Protein AF-A0AAV5YQ24-F1 (afdb_monomer)

Mean predicted aligned error: 7.09 Å

Sequence (188 aa):
ALNALATSATNDWYIRWRPRRSERHYVRAARWFTVLFAALMVAIAGGFAYAKVTSPDLRIIPVVLGIAGFILGPMLGVFLIGMLTRGRGSDRGNMLAISAGLLATVVVGKLHITILNGIAPWLGLEPSFHQPAWIPEVSFTWWAMIGAVVVIAIGVLFRTPDAVRGAIARHAREAPLAEAVPVDLRGR

Foldseek 3Di:
DLLVQLVCCLVVPVCVVPPDDDPVVSVVSSVVSSVVVVVVVVVVVVVVVVCCVVPVPDDPVQVVLLVCLLQLQLVLLQVCCVVVDDWFADPVQSVVQLVQLSVQLCLLQCVVLVVCLVCQVVVVHHSPDDRPPPRDRDRSVCSSVSSNVSSNVRRRVGTYDVVVVVVVVVCVVCVVVVVPDDPVRPDD

pLDDT: mean 89.92, std 8.79, range [43.16, 98.31]

Solvent-accessible surface area (backbone atoms only — not comparable to full-atom values): 10123 Å² total; per-residue (Å²): 110,57,67,62,53,13,50,47,49,34,62,71,45,46,39,74,76,53,66,95,66,56,69,72,54,51,56,51,49,27,53,51,41,35,51,52,52,50,53,50,50,52,52,53,51,51,50,52,52,51,47,35,72,80,36,75,84,62,58,67,65,64,52,55,51,36,59,47,14,49,54,52,7,17,53,48,12,54,52,46,35,64,71,76,38,96,54,34,33,31,75,71,32,41,53,54,12,35,54,50,5,34,48,51,21,35,60,48,59,41,46,59,46,52,51,50,38,68,46,20,60,83,73,77,39,78,70,72,70,70,80,61,88,8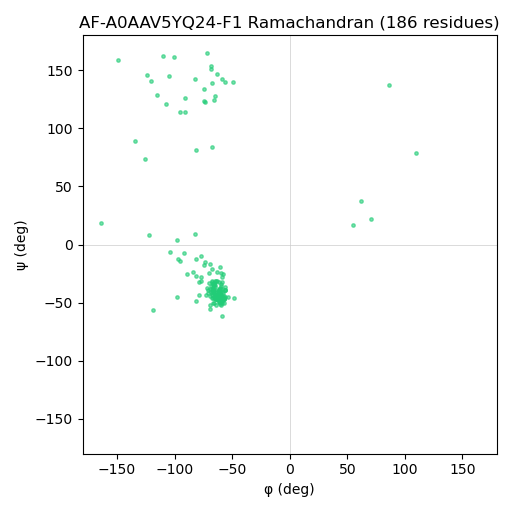7,61,68,90,54,64,53,88,48,28,21,55,53,6,15,50,44,9,36,67,47,13,58,74,24,59,40,53,67,70,57,55,53,49,53,55,49,50,64,66,43,47,65,60,52,72,73,47,57,79,91,68,73,80,126

Radius of gyration: 22.23 Å; Cα contacts (8 Å, |Δi|>4): 180; chains: 1; bounding box: 55×42×57 Å

Structure (mmCIF, N/CA/C/O backbone):
data_AF-A0AAV5YQ24-F1
#
_entry.id   AF-A0AAV5YQ24-F1
#
loop_
_atom_site.group_PDB
_atom_site.id
_atom_site.type_symbol
_atom_site.label_atom_id
_atom_site.label_alt_id
_atom_site.label_comp_id
_atom_site.label_asym_id
_atom_site.label_entity_id
_atom_site.label_seq_id
_atom_site.pdbx_PDB_ins_code
_atom_site.Cartn_x
_atom_site.Cartn_y
_atom_site.Cartn_z
_atom_site.occupancy
_atom_site.B_iso_or_equiv
_atom_site.auth_seq_id
_atom_site.auth_comp_id
_atom_site.auth_asym_id
_atom_site.auth_atom_id
_atom_site.pdbx_PDB_model_num
ATOM 1 N N . ALA A 1 1 ? -2.936 16.969 -1.338 1.00 71.56 1 ALA A N 1
ATOM 2 C CA . ALA A 1 1 ? -2.415 15.690 -0.800 1.00 71.56 1 ALA A CA 1
ATOM 3 C C . ALA A 1 1 ? -1.603 15.863 0.488 1.00 71.56 1 ALA A C 1
ATOM 5 O O . ALA A 1 1 ? -1.835 15.122 1.432 1.00 71.56 1 ALA A O 1
ATOM 6 N N . LEU A 1 2 ? -0.686 16.837 0.558 1.00 87.06 2 LEU A N 1
ATOM 7 C CA . LEU A 1 2 ? 0.269 16.971 1.666 1.00 87.06 2 LEU A CA 1
ATOM 8 C C . LEU A 1 2 ? -0.365 17.070 3.066 1.00 87.06 2 LEU A C 1
ATOM 10 O O . LEU A 1 2 ? 0.052 16.360 3.974 1.00 87.06 2 LEU A O 1
ATOM 14 N N . ASN A 1 3 ? -1.415 17.886 3.215 1.00 89.75 3 ASN A N 1
ATOM 15 C CA . ASN A 1 3 ? -2.142 18.018 4.482 1.00 89.75 3 ASN A CA 1
ATOM 16 C C . ASN A 1 3 ? -2.786 16.687 4.910 1.00 89.75 3 ASN A C 1
ATOM 18 O O . ASN A 1 3 ? -2.605 16.244 6.034 1.00 89.75 3 ASN A O 1
ATOM 22 N N . ALA A 1 4 ? -3.452 15.990 3.982 1.00 90.25 4 ALA A N 1
ATOM 23 C CA . ALA A 1 4 ? -4.082 14.701 4.266 1.00 90.25 4 ALA A CA 1
ATOM 24 C C . ALA A 1 4 ? -3.064 13.631 4.704 1.00 90.25 4 ALA A C 1
ATOM 26 O O . ALA A 1 4 ? -3.323 12.900 5.658 1.00 90.25 4 ALA A O 1
ATOM 27 N N . LEU A 1 5 ? -1.889 13.572 4.063 1.00 91.56 5 LEU A N 1
ATOM 28 C CA . LEU A 1 5 ? -0.801 12.668 4.461 1.00 91.56 5 LEU A CA 1
ATOM 29 C C . LEU A 1 5 ? -0.262 13.010 5.854 1.00 91.56 5 LEU A C 1
ATOM 31 O O . LEU A 1 5 ? -0.092 12.117 6.680 1.00 91.56 5 LEU A O 1
ATOM 35 N N . ALA A 1 6 ? -0.037 14.295 6.138 1.00 91.25 6 ALA A N 1
ATOM 36 C CA . ALA A 1 6 ? 0.456 14.751 7.433 1.00 91.25 6 ALA A CA 1
ATOM 37 C C . ALA A 1 6 ? -0.540 14.471 8.567 1.00 91.25 6 ALA A C 1
ATOM 39 O O . ALA A 1 6 ? -0.145 13.977 9.626 1.00 91.25 6 ALA A O 1
ATOM 40 N N . THR A 1 7 ? -1.831 14.727 8.342 1.00 92.06 7 THR A N 1
ATOM 41 C CA . THR A 1 7 ? -2.901 14.412 9.294 1.00 92.06 7 THR A CA 1
ATOM 42 C C . THR A 1 7 ? -3.007 12.909 9.527 1.00 92.06 7 THR A C 1
ATOM 44 O O . THR A 1 7 ? -3.025 12.491 10.682 1.00 92.06 7 THR A O 1
ATOM 47 N N . SER A 1 8 ? -3.000 12.097 8.465 1.00 92.69 8 SER A N 1
ATOM 48 C CA . SER A 1 8 ? -3.077 10.633 8.589 1.00 92.69 8 SER A CA 1
ATOM 49 C C . SER A 1 8 ? -1.857 10.081 9.333 1.00 92.69 8 SER A C 1
ATOM 51 O O . SER A 1 8 ? -2.008 9.359 10.309 1.00 92.69 8 SER A O 1
ATOM 53 N N . ALA A 1 9 ? -0.637 10.501 8.981 1.00 92.75 9 ALA A N 1
ATOM 54 C CA . ALA A 1 9 ? 0.580 10.080 9.684 1.00 92.75 9 ALA A CA 1
ATOM 55 C C . ALA A 1 9 ? 0.575 10.488 11.168 1.00 92.75 9 ALA A C 1
ATOM 57 O O . ALA A 1 9 ? 0.980 9.717 12.043 1.00 92.75 9 ALA A O 1
ATOM 58 N N . THR A 1 10 ? 0.079 11.690 11.471 1.00 93.06 10 THR A N 1
ATOM 59 C CA . THR A 1 10 ? 0.012 12.175 12.852 1.00 93.06 10 THR A CA 1
ATOM 60 C C . THR A 1 10 ? -1.025 11.394 13.658 1.00 93.06 10 THR A C 1
ATOM 62 O O . THR A 1 10 ? -0.702 10.862 14.719 1.00 93.06 10 THR A O 1
ATOM 65 N N . ASN A 1 11 ? -2.254 11.287 13.155 1.00 91.75 11 ASN A N 1
ATOM 66 C CA . ASN A 1 11 ? -3.359 10.664 13.882 1.00 91.75 11 ASN A CA 1
ATOM 67 C C . ASN A 1 11 ? -3.218 9.142 13.958 1.00 91.75 11 ASN A C 1
ATOM 69 O O . ASN A 1 11 ? -3.394 8.564 15.032 1.00 91.75 11 ASN A O 1
ATOM 73 N N . ASP A 1 12 ? -2.844 8.497 12.853 1.00 92.25 1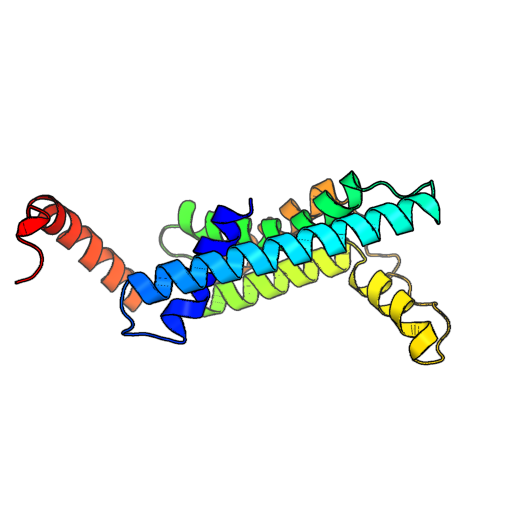2 ASP A N 1
ATOM 74 C CA . ASP A 1 12 ? -2.828 7.039 12.784 1.00 92.25 12 ASP A CA 1
ATOM 75 C C . ASP A 1 12 ? -1.575 6.419 13.390 1.00 92.25 12 ASP A C 1
ATOM 77 O O . ASP A 1 12 ? -1.639 5.286 13.861 1.00 92.25 12 ASP A O 1
ATOM 81 N N . TRP A 1 13 ? -0.446 7.121 13.401 1.00 91.81 13 TRP A N 1
ATOM 82 C CA . TRP A 1 13 ? 0.817 6.553 13.876 1.00 91.81 13 TRP A CA 1
ATOM 83 C C . TRP A 1 13 ? 1.347 7.325 15.075 1.00 91.81 13 TRP A C 1
ATOM 85 O O . TRP A 1 13 ? 1.558 6.754 16.147 1.00 91.81 13 TRP A O 1
ATOM 95 N N . TYR A 1 14 ? 1.533 8.636 14.921 1.00 92.56 14 TYR A N 1
ATOM 96 C CA . TYR A 1 14 ? 2.263 9.430 15.905 1.00 92.56 14 TYR A CA 1
ATOM 97 C C . TYR A 1 14 ? 1.546 9.548 17.252 1.00 92.56 14 TYR A C 1
ATOM 99 O O . TYR A 1 14 ? 2.176 9.348 18.291 1.00 92.56 14 TYR A O 1
ATOM 107 N N . ILE A 1 15 ? 0.240 9.832 17.258 1.00 93.50 15 ILE A N 1
ATOM 108 C CA . ILE A 1 15 ? -0.544 9.932 18.499 1.00 93.50 15 ILE A CA 1
ATOM 109 C C . ILE A 1 15 ? -0.589 8.579 19.216 1.00 93.50 15 ILE A C 1
ATOM 111 O O . ILE A 1 15 ? -0.372 8.529 20.428 1.00 93.50 15 ILE A O 1
ATOM 115 N N . ARG A 1 16 ? -0.805 7.482 18.473 1.00 90.62 16 ARG A N 1
ATOM 116 C CA . ARG A 1 16 ? -0.812 6.120 19.033 1.00 90.62 16 ARG A CA 1
ATOM 117 C C . ARG A 1 16 ? 0.534 5.748 19.660 1.00 90.62 16 ARG A C 1
ATOM 119 O O . ARG A 1 16 ? 0.554 5.152 20.733 1.00 90.62 16 ARG A O 1
ATOM 126 N N . TRP A 1 17 ? 1.651 6.141 19.046 1.00 91.56 17 TRP A N 1
ATOM 127 C CA . TRP A 1 17 ? 2.990 5.865 19.580 1.00 91.56 17 TRP A CA 1
ATOM 128 C C . TRP A 1 17 ? 3.406 6.813 20.718 1.00 91.56 17 TRP A C 1
ATOM 130 O O . TRP A 1 17 ? 4.140 6.424 21.628 1.00 91.56 17 TRP A O 1
ATOM 140 N N . ARG A 1 18 ? 2.950 8.071 20.701 1.00 91.06 18 ARG A N 1
ATOM 141 C CA . ARG A 1 18 ? 3.266 9.082 21.725 1.00 91.06 18 ARG A CA 1
ATOM 142 C C . ARG A 1 18 ? 1.987 9.694 22.302 1.00 91.06 18 ARG A C 1
ATOM 144 O O . ARG A 1 18 ? 1.679 10.860 22.019 1.00 91.06 18 ARG A O 1
ATOM 151 N N . PRO A 1 19 ? 1.263 8.939 23.149 1.00 87.88 19 PRO A N 1
ATOM 152 C CA . PRO A 1 19 ? 0.036 9.423 23.762 1.00 87.88 19 PRO A CA 1
ATOM 153 C C . PRO A 1 19 ? 0.322 10.482 24.839 1.00 87.88 19 PRO A C 1
ATOM 155 O O . PRO A 1 19 ? 1.448 10.611 25.330 1.00 87.88 19 PRO A O 1
ATOM 158 N N . ARG A 1 20 ? -0.729 11.210 25.239 1.00 87.38 20 ARG A N 1
ATOM 159 C CA . ARG A 1 20 ? -0.728 12.179 26.356 1.00 87.38 20 ARG A CA 1
ATOM 160 C C . ARG A 1 20 ? 0.226 13.368 26.169 1.00 87.38 20 ARG A C 1
ATOM 162 O O . ARG A 1 20 ? 0.863 13.819 27.119 1.00 87.38 20 ARG A O 1
ATOM 169 N N . ARG A 1 21 ? 0.350 13.882 24.943 1.00 91.50 21 ARG A N 1
ATOM 170 C CA . ARG A 1 21 ? 1.039 15.157 24.670 1.00 91.50 21 ARG A CA 1
ATOM 171 C C . ARG A 1 21 ? 0.028 16.285 24.483 1.00 91.50 21 ARG A C 1
ATOM 173 O O . ARG A 1 21 ? -1.146 16.038 24.237 1.00 91.50 21 ARG A O 1
ATOM 180 N N . SER A 1 22 ? 0.493 17.525 24.620 1.00 91.81 22 SER A N 1
ATOM 181 C CA . SER A 1 22 ? -0.346 18.704 24.402 1.00 91.81 22 SER A CA 1
ATOM 182 C C . SER A 1 22 ? -0.729 18.854 22.928 1.00 91.81 22 SER A C 1
ATOM 184 O O . SER A 1 22 ? 0.021 18.459 22.034 1.00 91.81 22 SER A O 1
ATOM 186 N N . GLU A 1 23 ? -1.858 19.500 22.651 1.00 88.38 23 GLU A N 1
ATOM 187 C CA . GLU A 1 23 ? -2.308 19.760 21.275 1.00 88.38 23 GLU A CA 1
ATOM 188 C C . GLU A 1 23 ? -1.265 20.526 20.452 1.00 88.38 23 GLU A C 1
ATOM 190 O O . GLU A 1 23 ? -0.994 20.188 19.300 1.00 88.38 23 GLU A O 1
ATOM 195 N N . ARG A 1 24 ? -0.586 21.503 21.072 1.00 91.19 24 ARG A N 1
ATOM 196 C CA . ARG A 1 24 ? 0.513 22.257 20.441 1.00 91.19 24 ARG A CA 1
ATOM 197 C C . ARG A 1 24 ? 1.630 21.337 19.938 1.00 91.19 24 ARG A C 1
ATOM 199 O O . ARG A 1 24 ? 2.214 21.597 18.886 1.00 91.19 24 ARG A O 1
ATOM 206 N N . HIS A 1 25 ? 1.923 20.261 20.671 1.00 91.56 25 HIS A N 1
ATOM 207 C CA . HIS A 1 25 ? 2.913 19.262 20.271 1.00 91.56 25 HIS A CA 1
ATOM 208 C C . HIS A 1 25 ? 2.451 18.478 19.038 1.00 91.56 25 HIS A C 1
ATOM 210 O O . HIS A 1 25 ? 3.233 18.307 18.104 1.00 91.56 25 HIS A O 1
ATOM 216 N N . TYR A 1 26 ? 1.184 18.061 18.987 1.00 91.00 26 TYR A N 1
ATOM 217 C CA . TYR A 1 26 ? 0.634 17.341 17.833 1.00 91.00 26 TYR A CA 1
ATOM 218 C C . TYR A 1 26 ? 0.540 18.215 16.578 1.00 91.00 26 TYR A C 1
ATOM 220 O O . TYR A 1 26 ? 0.912 17.761 15.497 1.00 91.00 26 TYR A O 1
ATOM 228 N N . VAL A 1 27 ? 0.178 19.494 16.710 1.00 91.12 27 VAL A N 1
ATOM 229 C CA . VAL A 1 27 ? 0.220 20.451 15.589 1.00 91.12 27 VAL A CA 1
ATOM 230 C C . VAL A 1 27 ? 1.649 20.626 15.068 1.00 91.12 27 VAL A C 1
ATOM 232 O O . VAL A 1 27 ? 1.877 20.660 13.856 1.00 91.12 27 VAL A O 1
ATOM 235 N N . ARG A 1 28 ? 2.642 20.701 15.964 1.00 93.31 28 ARG A N 1
ATOM 236 C CA . ARG A 1 28 ? 4.054 20.786 15.565 1.00 93.31 28 ARG A CA 1
ATOM 237 C C . ARG A 1 28 ? 4.526 19.514 14.859 1.00 93.31 28 ARG A C 1
ATOM 239 O O . ARG A 1 28 ? 5.249 19.619 13.872 1.00 93.31 28 ARG A O 1
ATOM 246 N N . ALA A 1 29 ? 4.107 18.342 15.330 1.00 92.25 29 ALA A N 1
ATOM 247 C CA . ALA A 1 29 ? 4.398 17.069 14.675 1.00 92.25 29 ALA A CA 1
ATOM 248 C C . ALA A 1 29 ? 3.790 17.014 13.265 1.00 92.25 29 ALA A C 1
ATOM 250 O O . ALA A 1 29 ? 4.503 16.705 12.313 1.00 92.25 29 ALA A O 1
ATOM 251 N N . ALA A 1 30 ? 2.527 17.421 13.106 1.00 92.56 30 ALA A N 1
ATOM 252 C CA . ALA A 1 30 ? 1.874 17.496 11.801 1.00 92.56 30 ALA A CA 1
ATOM 253 C C . ALA A 1 30 ? 2.631 18.413 10.826 1.00 92.56 30 ALA A C 1
ATOM 255 O O . ALA A 1 30 ? 2.844 18.041 9.676 1.00 92.56 30 ALA A O 1
ATOM 256 N N . ARG A 1 31 ? 3.127 19.574 11.283 1.00 94.06 31 ARG A N 1
ATOM 257 C CA . ARG A 1 31 ? 3.970 20.461 10.456 1.00 94.06 31 ARG A CA 1
ATOM 258 C C . ARG A 1 31 ? 5.270 19.789 10.007 1.00 94.06 31 ARG A C 1
ATOM 260 O O . ARG A 1 31 ? 5.659 19.949 8.855 1.00 94.06 31 ARG A O 1
ATOM 267 N N . TRP A 1 32 ? 5.923 19.022 10.878 1.00 95.88 32 TRP A N 1
ATOM 268 C CA . TRP A 1 32 ? 7.120 18.264 10.503 1.00 95.88 32 TRP A CA 1
ATOM 269 C C . TRP A 1 32 ? 6.819 17.157 9.494 1.00 95.88 32 TRP A C 1
ATOM 271 O O . TRP A 1 32 ? 7.570 17.006 8.533 1.00 95.88 32 TRP A O 1
ATOM 281 N N . PHE A 1 33 ? 5.704 16.440 9.646 1.00 95.06 33 PHE A N 1
ATOM 282 C CA . PHE A 1 33 ? 5.266 15.472 8.639 1.00 95.06 33 PHE A CA 1
ATOM 283 C C . PHE A 1 33 ? 4.974 16.139 7.292 1.00 95.06 33 PHE A C 1
ATOM 285 O O . PHE A 1 33 ? 5.372 15.610 6.258 1.00 95.06 33 PHE A O 1
ATOM 292 N N . THR A 1 34 ? 4.361 1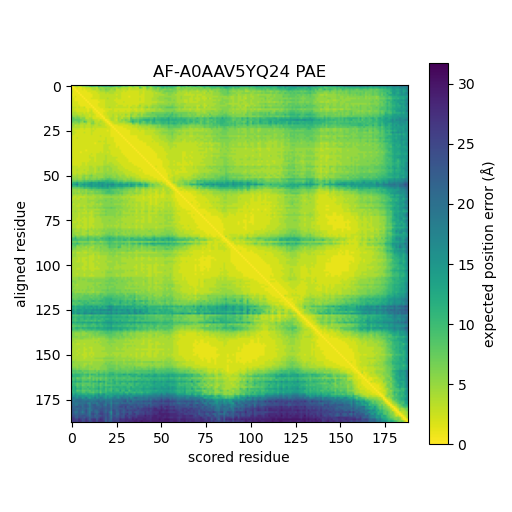7.324 7.285 1.00 95.38 34 THR A N 1
ATOM 293 C CA . THR A 1 34 ? 4.169 18.124 6.065 1.00 95.38 34 THR A CA 1
ATOM 294 C C . THR A 1 34 ? 5.503 18.419 5.374 1.00 95.38 34 THR A C 1
ATOM 296 O O . THR A 1 34 ? 5.620 18.206 4.171 1.00 95.38 34 THR A O 1
ATOM 299 N N . VAL A 1 35 ? 6.527 18.856 6.113 1.00 96.31 35 VAL A N 1
ATOM 300 C CA . VAL A 1 35 ? 7.862 19.116 5.539 1.00 96.31 35 VAL A CA 1
ATOM 301 C C . VAL A 1 35 ? 8.501 17.829 5.008 1.00 96.31 35 VAL A C 1
ATOM 303 O O . VAL A 1 35 ? 9.003 17.817 3.886 1.00 96.31 35 VAL A O 1
ATOM 306 N N . LEU A 1 36 ? 8.432 16.734 5.770 1.00 95.50 36 LEU A N 1
ATOM 307 C CA . LEU A 1 36 ? 8.955 15.428 5.364 1.00 95.50 36 LEU A CA 1
ATOM 308 C C . LEU A 1 36 ? 8.327 14.950 4.049 1.00 95.50 36 LEU A C 1
ATOM 310 O O . LEU A 1 36 ? 9.036 14.579 3.116 1.00 95.50 36 LEU A O 1
ATOM 314 N N . PHE A 1 37 ? 6.998 14.980 3.955 1.00 96.12 37 PHE A N 1
ATOM 315 C CA . PHE A 1 37 ? 6.300 14.551 2.748 1.00 96.12 37 PHE A CA 1
ATOM 316 C C . PHE A 1 37 ? 6.552 15.492 1.565 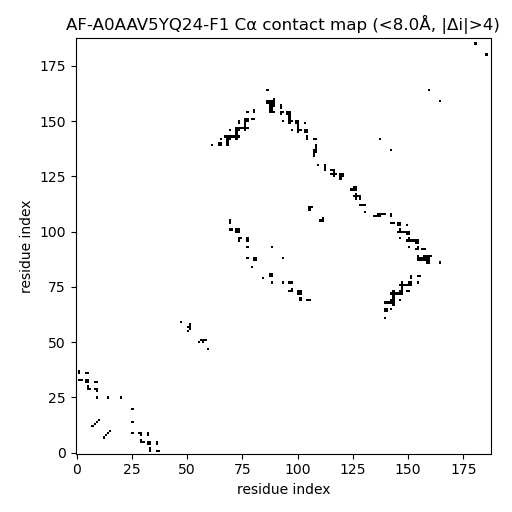1.00 96.12 37 PHE A C 1
ATOM 318 O O . PHE A 1 37 ? 6.609 15.016 0.435 1.00 96.12 37 PHE A O 1
ATOM 325 N N . ALA A 1 38 ? 6.750 16.794 1.796 1.00 96.19 38 ALA A N 1
ATOM 326 C CA . ALA A 1 38 ? 7.119 17.728 0.734 1.00 96.19 38 ALA A CA 1
ATOM 327 C C . ALA A 1 38 ? 8.501 17.384 0.164 1.00 96.19 38 ALA A C 1
ATOM 329 O O . ALA A 1 38 ? 8.650 17.276 -1.052 1.00 96.19 38 ALA A O 1
ATOM 330 N N . ALA A 1 39 ? 9.484 17.129 1.034 1.00 97.06 39 ALA A N 1
ATOM 331 C CA . ALA A 1 39 ? 10.814 16.691 0.617 1.00 97.06 39 ALA A CA 1
ATOM 332 C C . ALA A 1 39 ? 10.759 15.359 -0.151 1.00 97.06 39 ALA A C 1
ATOM 334 O O . ALA A 1 39 ? 11.379 15.227 -1.206 1.00 97.06 39 ALA A O 1
ATOM 335 N N . LEU A 1 40 ? 9.959 14.397 0.324 1.00 95.69 40 LEU A N 1
ATOM 336 C CA . LEU A 1 40 ? 9.771 13.113 -0.354 1.00 95.69 40 LEU A CA 1
ATOM 337 C C . LEU A 1 40 ? 9.128 13.279 -1.741 1.00 95.69 40 LEU A C 1
ATOM 339 O O . LEU A 1 40 ? 9.572 12.648 -2.698 1.00 95.69 40 LEU A O 1
ATOM 343 N N . MET A 1 41 ? 8.117 14.145 -1.877 1.00 94.56 41 MET A N 1
ATOM 344 C CA . MET A 1 41 ? 7.499 14.446 -3.175 1.00 94.56 41 MET A CA 1
ATOM 345 C C . MET A 1 41 ? 8.505 15.058 -4.151 1.00 94.56 41 MET A C 1
ATOM 347 O O . MET A 1 41 ? 8.533 14.647 -5.309 1.00 94.56 41 MET A O 1
ATOM 351 N N . VAL A 1 42 ? 9.347 15.993 -3.695 1.00 96.44 42 VAL A N 1
ATOM 352 C CA . VAL A 1 42 ? 10.412 16.585 -4.523 1.00 96.44 42 VAL A CA 1
ATOM 353 C C . VAL A 1 42 ? 11.407 15.517 -4.975 1.00 96.44 42 VAL A C 1
ATOM 355 O O . VAL A 1 42 ? 11.745 15.470 -6.155 1.00 96.44 42 VAL A O 1
ATOM 358 N N . ALA A 1 43 ? 11.828 14.622 -4.078 1.00 97.12 43 ALA A N 1
ATOM 359 C CA . ALA A 1 43 ? 12.747 13.536 -4.413 1.00 97.12 43 ALA A CA 1
ATOM 360 C C . ALA A 1 43 ? 12.152 12.572 -5.455 1.00 97.12 43 ALA A C 1
ATOM 362 O O . ALA A 1 43 ? 12.801 12.263 -6.454 1.00 97.12 43 ALA A O 1
ATOM 363 N N . ILE A 1 44 ? 10.899 12.143 -5.267 1.00 94.50 44 ILE A N 1
ATOM 364 C CA . ILE A 1 44 ? 10.199 11.263 -6.215 1.00 94.50 44 ILE A CA 1
ATOM 365 C C . ILE A 1 44 ? 10.015 11.961 -7.569 1.00 94.50 44 ILE A C 1
ATOM 367 O O . ILE A 1 44 ? 10.274 11.356 -8.608 1.00 94.50 44 ILE A O 1
ATOM 371 N N . ALA A 1 45 ? 9.614 13.236 -7.575 1.00 93.75 45 ALA A N 1
ATOM 372 C CA . ALA A 1 45 ? 9.462 14.017 -8.800 1.00 93.75 45 ALA A CA 1
ATOM 373 C C . ALA A 1 45 ? 10.794 14.168 -9.548 1.00 93.75 45 ALA A C 1
ATOM 375 O O . ALA A 1 45 ? 10.835 13.964 -10.760 1.00 93.75 45 ALA A O 1
ATOM 376 N N . GLY A 1 46 ? 11.885 14.451 -8.829 1.00 96.00 46 GLY A N 1
ATOM 377 C CA . GLY A 1 46 ? 13.236 14.486 -9.387 1.00 96.00 46 GLY A CA 1
ATOM 378 C C . GLY A 1 46 ? 13.655 13.140 -9.982 1.00 96.00 46 GLY A C 1
ATOM 379 O O . GLY A 1 46 ? 14.165 13.101 -11.100 1.00 96.00 46 GLY A O 1
ATOM 380 N N . GLY A 1 47 ? 13.360 12.032 -9.295 1.00 93.69 47 GLY A N 1
ATOM 381 C CA . GLY A 1 47 ? 13.608 10.679 -9.797 1.00 93.69 47 GLY A CA 1
ATOM 382 C C . GLY A 1 47 ? 12.851 10.373 -11.093 1.00 93.69 47 GLY A C 1
ATOM 383 O O . GLY A 1 47 ? 13.448 9.887 -12.052 1.00 93.69 47 GLY A O 1
ATOM 384 N N . PHE A 1 48 ? 11.561 10.715 -11.169 1.00 92.56 48 PHE A N 1
ATOM 385 C CA . PHE A 1 48 ? 10.779 10.558 -12.402 1.00 92.56 48 PHE A CA 1
ATOM 386 C C . PHE A 1 48 ? 11.255 11.477 -13.528 1.00 92.56 48 PHE A C 1
ATOM 388 O O . PHE A 1 48 ? 11.273 11.051 -14.683 1.00 92.56 48 PHE A O 1
ATOM 395 N N . ALA A 1 49 ? 11.654 12.712 -13.214 1.00 93.19 49 ALA A N 1
ATOM 396 C CA . ALA A 1 49 ? 12.213 13.636 -14.196 1.00 93.19 49 ALA A CA 1
ATOM 397 C C . ALA A 1 49 ? 13.513 13.081 -14.793 1.00 93.19 49 ALA A C 1
ATOM 399 O O . ALA A 1 49 ? 13.654 13.033 -16.013 1.00 93.19 49 ALA A O 1
ATOM 400 N N . TYR A 1 50 ? 14.415 12.579 -13.947 1.00 93.88 50 TYR A N 1
ATOM 401 C CA . TYR A 1 50 ? 15.645 11.922 -14.385 1.00 93.88 50 TYR A CA 1
ATOM 402 C C . TYR A 1 50 ? 15.355 10.680 -15.239 1.00 93.88 50 TYR A C 1
ATOM 404 O O . TYR A 1 50 ? 15.867 10.557 -16.350 1.00 93.88 50 TYR A O 1
ATOM 412 N N . ALA A 1 51 ? 14.469 9.794 -14.773 1.00 89.69 51 ALA A N 1
ATOM 413 C CA . ALA A 1 51 ? 14.095 8.588 -15.508 1.00 89.69 51 ALA A CA 1
ATOM 414 C C . ALA A 1 51 ? 13.478 8.906 -16.879 1.00 89.69 51 ALA A C 1
ATOM 416 O O . ALA A 1 51 ? 13.732 8.194 -17.845 1.00 89.69 51 ALA A O 1
ATOM 417 N N . LYS A 1 52 ? 12.703 9.991 -16.992 1.00 90.12 52 LYS A N 1
ATOM 418 C CA . LYS A 1 52 ? 12.121 10.432 -18.264 1.00 90.12 52 LYS A CA 1
ATOM 419 C C . LYS A 1 52 ? 13.172 10.945 -19.251 1.00 90.12 52 LYS A C 1
ATOM 421 O O . LYS A 1 52 ? 13.018 10.725 -20.449 1.00 90.12 52 LYS A O 1
ATOM 426 N N . VAL A 1 53 ? 14.212 11.619 -18.760 1.00 92.00 53 VAL A N 1
ATOM 427 C CA . VAL A 1 53 ? 15.332 12.093 -19.589 1.00 92.00 53 VAL A CA 1
ATOM 428 C C . VAL A 1 53 ? 16.165 10.915 -20.097 1.00 92.00 53 VAL A C 1
ATOM 430 O O . VAL A 1 53 ? 16.485 10.863 -21.280 1.00 92.00 53 VAL A O 1
ATOM 433 N N . THR A 1 54 ? 16.472 9.948 -19.230 1.00 90.44 54 THR A N 1
ATOM 434 C CA . THR A 1 54 ? 17.286 8.773 -19.586 1.00 90.44 54 THR A CA 1
ATOM 435 C C . THR A 1 54 ? 16.500 7.727 -20.386 1.00 90.44 54 THR A C 1
ATOM 437 O O . THR A 1 54 ? 17.074 6.980 -21.175 1.00 90.44 54 THR A O 1
ATOM 440 N N . SER A 1 55 ? 15.180 7.654 -20.206 1.00 86.62 55 SER A N 1
ATOM 441 C CA . SER A 1 55 ? 14.295 6.701 -20.883 1.00 86.62 55 SER A CA 1
ATOM 442 C C . SER A 1 55 ? 13.036 7.416 -21.398 1.00 86.62 55 SER A C 1
ATOM 444 O O . SER A 1 55 ? 12.015 7.470 -20.701 1.00 86.62 55 SER A O 1
ATOM 446 N N . PRO A 1 56 ? 13.075 7.956 -22.632 1.00 82.50 56 PRO A N 1
ATOM 447 C CA . PRO A 1 56 ? 11.993 8.768 -23.194 1.00 82.50 56 PRO A CA 1
ATOM 448 C C . PRO A 1 56 ? 10.647 8.045 -23.293 1.00 82.50 56 PRO A C 1
ATOM 450 O O . PRO A 1 56 ? 9.601 8.694 -23.240 1.00 82.50 56 PRO A O 1
ATOM 453 N N . ASP A 1 57 ? 10.641 6.716 -23.361 1.00 85.88 57 ASP A N 1
ATOM 454 C CA . ASP A 1 57 ? 9.415 5.915 -23.451 1.00 85.88 57 ASP A CA 1
ATOM 455 C C . ASP A 1 57 ? 8.673 5.768 -22.115 1.00 85.88 57 ASP A C 1
ATOM 457 O O . ASP A 1 57 ? 7.517 5.335 -22.084 1.00 85.88 57 ASP A O 1
ATOM 461 N N . LEU A 1 58 ? 9.284 6.182 -20.998 1.00 84.75 58 LEU A N 1
ATOM 462 C CA . LEU A 1 58 ? 8.663 6.082 -19.683 1.00 84.75 58 LEU A CA 1
ATOM 463 C C . LEU A 1 58 ? 7.429 6.991 -19.590 1.00 84.75 58 LEU A C 1
ATOM 465 O O . LEU A 1 58 ? 7.479 8.209 -19.809 1.00 84.75 58 LEU A O 1
ATOM 469 N N . ARG A 1 59 ? 6.291 6.390 -19.238 1.00 88.12 59 ARG A N 1
ATOM 470 C CA . ARG A 1 59 ? 5.019 7.086 -19.014 1.00 88.12 59 ARG A CA 1
ATOM 471 C C . ARG A 1 59 ? 4.732 7.111 -17.516 1.00 88.12 59 ARG A C 1
ATOM 473 O O . ARG A 1 59 ? 4.600 6.065 -16.895 1.00 88.12 59 ARG A O 1
ATOM 480 N N . ILE A 1 60 ? 4.592 8.307 -16.945 1.00 89.06 60 ILE A N 1
ATOM 481 C CA . ILE A 1 60 ? 4.385 8.484 -15.496 1.00 89.06 60 ILE A CA 1
ATOM 482 C C . ILE A 1 60 ? 2.982 8.014 -15.074 1.00 89.06 60 ILE A C 1
ATOM 484 O O . ILE A 1 60 ? 2.829 7.380 -14.033 1.00 89.06 60 ILE A O 1
ATOM 488 N N . ILE A 1 61 ? 1.956 8.275 -15.898 1.00 90.81 61 ILE A N 1
ATOM 489 C CA . ILE A 1 61 ? 0.554 7.959 -15.571 1.00 90.81 61 ILE A CA 1
ATOM 490 C C . ILE A 1 61 ? 0.345 6.453 -15.313 1.00 90.81 61 ILE A C 1
ATOM 492 O O . ILE A 1 61 ? -0.166 6.128 -14.240 1.00 90.81 61 ILE A O 1
ATOM 496 N N . PRO A 1 62 ? 0.761 5.522 -16.201 1.00 90.06 62 PRO A N 1
ATOM 497 C CA . PRO A 1 62 ? 0.627 4.087 -15.940 1.00 90.06 62 PRO A CA 1
ATOM 498 C C . PRO A 1 62 ? 1.362 3.617 -14.684 1.00 90.06 62 PRO A C 1
ATOM 500 O O . PRO A 1 62 ? 0.864 2.739 -13.991 1.00 90.06 62 PRO A O 1
ATOM 503 N N . VAL A 1 63 ? 2.512 4.216 -14.356 1.00 90.50 63 VAL A N 1
ATOM 504 C CA . VAL A 1 63 ? 3.263 3.861 -13.142 1.00 90.50 63 VAL A CA 1
ATOM 505 C C . VAL A 1 63 ? 2.470 4.243 -11.895 1.00 90.50 63 VAL A C 1
ATOM 507 O O . VAL A 1 63 ? 2.250 3.406 -11.023 1.00 90.50 63 VAL A O 1
ATOM 510 N N . VAL A 1 64 ? 1.987 5.486 -11.818 1.00 91.19 64 VAL A N 1
ATOM 511 C CA . VAL A 1 64 ? 1.238 5.972 -10.648 1.00 91.19 64 VAL A CA 1
ATOM 512 C C . VAL A 1 64 ? -0.097 5.236 -10.493 1.00 91.19 64 VAL A C 1
ATOM 514 O O . VAL A 1 64 ? -0.423 4.799 -9.388 1.00 91.19 64 VAL A O 1
ATOM 517 N N . LEU A 1 65 ? -0.852 5.054 -11.584 1.00 92.50 65 LEU A N 1
ATOM 518 C CA . LEU A 1 65 ? -2.116 4.305 -11.546 1.00 92.50 65 LEU A CA 1
ATOM 519 C C . LEU A 1 65 ? -1.885 2.822 -11.232 1.00 92.50 65 LEU A C 1
ATOM 521 O O . LEU A 1 65 ? -2.672 2.233 -10.493 1.00 92.50 65 LEU A O 1
ATOM 525 N N . GLY A 1 66 ? -0.797 2.235 -11.733 1.00 91.75 66 GLY A N 1
ATOM 526 C CA . GLY A 1 66 ? -0.398 0.872 -11.402 1.00 91.75 66 GLY A CA 1
ATOM 527 C C . GLY A 1 66 ? -0.102 0.701 -9.912 1.00 91.75 66 GLY A C 1
ATOM 528 O O . GLY A 1 66 ? -0.676 -0.181 -9.275 1.00 91.75 66 GLY A O 1
ATOM 529 N N . ILE A 1 67 ? 0.714 1.586 -9.326 1.00 92.19 67 ILE A N 1
ATOM 530 C CA . ILE A 1 67 ? 1.025 1.574 -7.884 1.00 92.19 67 ILE A CA 1
ATOM 531 C C . ILE A 1 67 ? -0.257 1.679 -7.050 1.00 92.19 67 ILE A C 1
ATOM 533 O O . ILE A 1 67 ? -0.460 0.900 -6.116 1.00 92.19 67 ILE A O 1
ATOM 537 N N . ALA A 1 68 ? -1.142 2.614 -7.404 1.00 93.12 68 ALA A N 1
ATOM 538 C CA . ALA A 1 68 ? -2.419 2.786 -6.721 1.00 93.12 68 ALA A CA 1
ATOM 539 C C . ALA A 1 68 ? -3.288 1.518 -6.804 1.00 93.12 68 ALA A C 1
ATOM 541 O O . ALA A 1 68 ? -3.923 1.145 -5.816 1.00 93.12 68 ALA A O 1
ATOM 542 N N . GLY A 1 69 ? -3.264 0.821 -7.945 1.00 92.56 69 GLY A N 1
ATOM 543 C CA . GLY A 1 69 ? -4.004 -0.418 -8.175 1.00 92.56 69 GLY A CA 1
ATOM 544 C C . GLY A 1 69 ? -3.711 -1.522 -7.155 1.00 92.56 69 GLY A C 1
ATOM 545 O O . GLY A 1 69 ? -4.644 -2.185 -6.701 1.00 92.56 69 GLY A O 1
ATOM 546 N N . PHE A 1 70 ? -2.452 -1.677 -6.728 1.00 94.31 70 PHE A N 1
ATOM 547 C CA . PHE A 1 70 ? -2.061 -2.704 -5.750 1.00 94.31 70 PHE A CA 1
ATOM 548 C C . PHE A 1 70 ? -2.647 -2.478 -4.352 1.00 94.31 70 PHE A C 1
ATOM 550 O O . PHE A 1 70 ? -2.943 -3.442 -3.650 1.00 94.31 70 PHE A O 1
ATOM 557 N N . ILE A 1 71 ? -2.801 -1.218 -3.936 1.00 93.00 71 ILE A N 1
ATOM 558 C CA . ILE A 1 71 ? -3.184 -0.862 -2.559 1.00 93.00 71 ILE A CA 1
ATOM 559 C C . ILE A 1 71 ? -4.686 -0.590 -2.463 1.00 93.00 71 ILE A C 1
ATOM 561 O O . ILE A 1 71 ? -5.356 -1.066 -1.543 1.00 93.00 71 ILE A O 1
ATOM 565 N N . LEU A 1 72 ? -5.230 0.169 -3.418 1.00 95.06 72 LEU A N 1
ATOM 566 C CA . LEU A 1 72 ? -6.629 0.588 -3.387 1.00 95.06 72 LEU A CA 1
ATOM 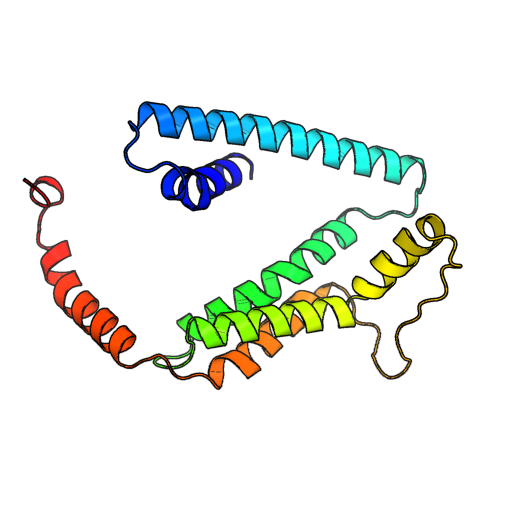567 C C . LEU A 1 72 ? -7.586 -0.592 -3.550 1.00 95.06 72 LEU A C 1
ATOM 569 O O . LEU A 1 72 ? -8.643 -0.584 -2.927 1.00 95.06 72 LEU A O 1
ATOM 573 N N . GLY A 1 73 ? -7.216 -1.614 -4.328 1.00 95.12 73 GLY A N 1
ATOM 574 C CA . GLY A 1 73 ? -8.041 -2.807 -4.518 1.00 95.12 73 GLY A CA 1
ATOM 575 C C . GLY A 1 73 ? -8.346 -3.540 -3.211 1.00 95.12 73 GLY A C 1
ATOM 576 O O . GLY A 1 73 ? -9.510 -3.619 -2.814 1.00 95.12 73 GLY A O 1
ATOM 577 N N . PRO A 1 74 ? -7.326 -4.036 -2.488 1.00 96.25 74 PRO A N 1
ATOM 578 C CA . PRO A 1 74 ? -7.551 -4.722 -1.223 1.00 96.25 74 PRO A CA 1
ATOM 579 C C . PRO A 1 74 ? -8.275 -3.866 -0.172 1.00 96.25 74 PRO A C 1
ATOM 581 O O . PRO A 1 74 ? -9.151 -4.363 0.540 1.00 96.25 74 PRO A O 1
ATOM 584 N N . MET A 1 75 ? -7.959 -2.567 -0.105 1.00 96.19 75 MET A N 1
ATOM 585 C CA . MET A 1 75 ? -8.616 -1.632 0.813 1.00 96.19 75 MET A CA 1
ATOM 586 C C . MET A 1 75 ? -10.106 -1.455 0.477 1.00 96.19 75 MET A C 1
ATOM 588 O O . MET A 1 75 ? -10.951 -1.507 1.373 1.00 96.19 75 MET A O 1
ATOM 592 N N . LEU A 1 76 ? -10.437 -1.322 -0.813 1.00 97.19 76 LEU A N 1
ATOM 593 C CA . LEU A 1 76 ? -11.813 -1.284 -1.305 1.00 97.19 76 LEU A CA 1
ATOM 594 C C . LEU A 1 76 ? -12.561 -2.577 -0.961 1.00 97.19 76 LEU A C 1
ATOM 596 O O . LEU A 1 76 ? -13.702 -2.513 -0.515 1.00 97.19 76 LEU A O 1
ATOM 600 N N . GLY A 1 77 ? -11.928 -3.741 -1.113 1.00 97.06 77 GLY A N 1
ATOM 601 C CA . GLY A 1 77 ? -12.554 -5.025 -0.795 1.00 97.06 77 GLY A CA 1
ATOM 602 C C . GLY A 1 77 ? -12.998 -5.132 0.668 1.00 97.06 77 GLY A C 1
ATOM 603 O O . GLY A 1 77 ? -14.139 -5.507 0.938 1.00 97.06 77 GLY A O 1
ATOM 604 N N . VAL A 1 78 ? -12.140 -4.747 1.621 1.00 96.25 78 VAL A N 1
ATOM 605 C CA . VAL A 1 78 ? -12.498 -4.776 3.054 1.00 96.25 78 VAL A CA 1
ATOM 606 C C . VAL A 1 78 ? -13.587 -3.761 3.369 1.00 96.25 78 VAL A C 1
ATOM 608 O O . VAL A 1 78 ? -14.524 -4.067 4.108 1.00 96.25 78 VAL A O 1
ATOM 611 N N . PHE A 1 79 ? -13.500 -2.574 2.773 1.00 95.88 79 PHE A N 1
ATOM 612 C CA . PHE A 1 79 ? -14.530 -1.554 2.907 1.00 95.88 79 PHE A CA 1
ATOM 613 C C . PHE A 1 79 ? -15.898 -2.050 2.407 1.00 95.88 79 PHE A C 1
ATOM 615 O O . PHE A 1 79 ? -16.904 -1.898 3.102 1.00 95.88 79 PHE A O 1
ATOM 622 N N . LEU A 1 80 ? -15.935 -2.720 1.252 1.00 97.06 80 LEU A N 1
ATOM 623 C CA . LEU A 1 80 ? -17.157 -3.294 0.690 1.00 97.06 80 LEU A CA 1
ATOM 624 C C . LEU A 1 80 ? -17.721 -4.435 1.543 1.00 97.06 80 LEU A C 1
ATOM 626 O O . LEU A 1 80 ? -18.939 -4.525 1.670 1.00 97.06 80 LEU A O 1
ATOM 630 N N . ILE A 1 81 ? -16.888 -5.263 2.184 1.00 95.75 81 ILE A N 1
ATOM 631 C CA . ILE A 1 81 ? -17.378 -6.256 3.158 1.00 95.75 81 ILE A CA 1
ATOM 632 C C . ILE A 1 81 ? -18.131 -5.552 4.293 1.00 95.75 81 ILE A C 1
ATOM 634 O O . ILE A 1 81 ? -19.246 -5.958 4.626 1.00 95.75 81 ILE A O 1
ATOM 638 N N . GLY A 1 82 ? -17.545 -4.495 4.862 1.00 92.12 82 GLY A N 1
ATOM 639 C CA . GLY A 1 82 ? -18.162 -3.735 5.952 1.00 92.12 82 GLY A CA 1
ATOM 640 C C . GLY A 1 82 ? -19.445 -3.007 5.541 1.00 92.12 82 GLY A C 1
ATOM 641 O O . GLY A 1 82 ? -20.378 -2.925 6.334 1.00 92.12 82 GLY A O 1
ATOM 642 N N . MET A 1 83 ? -19.517 -2.513 4.302 1.00 94.38 83 MET A N 1
ATOM 643 C CA . MET A 1 83 ? -20.694 -1.806 3.785 1.00 94.38 83 MET A CA 1
ATOM 644 C C . MET A 1 83 ? -21.826 -2.755 3.365 1.00 94.38 83 MET A C 1
ATOM 646 O O . MET A 1 83 ? -22.995 -2.483 3.633 1.00 94.38 83 MET A O 1
ATOM 650 N N . LEU A 1 84 ? -21.498 -3.852 2.678 1.00 94.88 84 LEU A N 1
ATOM 651 C CA . LEU A 1 84 ? -22.483 -4.717 2.019 1.00 94.88 84 LEU A CA 1
ATOM 652 C C . LEU A 1 84 ? -22.912 -5.913 2.876 1.00 94.88 84 LEU A C 1
ATOM 654 O O . LEU A 1 84 ? -23.912 -6.561 2.564 1.00 94.88 84 LEU A O 1
ATOM 658 N N . THR A 1 85 ? -22.194 -6.228 3.959 1.00 92.31 85 THR A N 1
ATOM 659 C CA . THR A 1 85 ? -22.518 -7.373 4.820 1.00 92.31 85 THR A CA 1
ATOM 660 C C . THR A 1 85 ? -22.792 -6.947 6.261 1.00 92.31 85 THR A C 1
ATOM 662 O O . THR A 1 85 ? -22.117 -6.095 6.819 1.00 92.31 85 THR A O 1
ATOM 665 N N . ARG A 1 86 ? -23.792 -7.571 6.902 1.00 85.88 86 ARG A N 1
ATOM 666 C CA . ARG A 1 86 ? -24.195 -7.250 8.291 1.00 85.88 86 ARG A CA 1
ATOM 667 C C . ARG A 1 86 ? -23.508 -8.098 9.365 1.00 85.88 86 ARG A C 1
ATOM 669 O O . ARG A 1 86 ? -23.714 -7.889 10.554 1.00 85.88 86 ARG A O 1
ATOM 676 N N . GLY A 1 87 ? -22.747 -9.111 8.964 1.00 87.75 87 GLY A N 1
ATOM 677 C CA . GLY A 1 87 ? -22.172 -10.067 9.910 1.00 87.75 87 GLY A CA 1
ATOM 678 C C . GLY A 1 87 ? -21.036 -10.907 9.347 1.00 87.75 87 GLY A C 1
ATOM 679 O O . GLY A 1 87 ? -20.750 -11.975 9.905 1.00 87.75 87 GLY A O 1
ATOM 680 N N . ARG A 1 88 ? -20.436 -10.465 8.238 1.00 92.25 88 ARG A N 1
ATOM 681 C CA . ARG A 1 88 ? -19.210 -11.039 7.686 1.00 92.25 88 ARG A CA 1
ATOM 682 C C . ARG A 1 88 ? -18.063 -10.048 7.869 1.00 92.25 88 ARG A C 1
ATOM 684 O O . ARG A 1 88 ? -18.288 -8.872 8.136 1.00 92.25 88 ARG A O 1
ATOM 691 N N . GLY A 1 89 ? -16.843 -10.554 7.755 1.00 89.94 89 GLY A N 1
ATOM 692 C CA . GLY A 1 89 ? -15.634 -9.819 8.094 1.00 89.94 89 GLY A CA 1
ATOM 693 C C . GLY A 1 89 ? -15.294 -9.953 9.577 1.00 89.94 89 GLY A C 1
ATOM 694 O O . GLY A 1 89 ? -16.154 -9.908 10.460 1.00 89.94 89 GLY A O 1
ATOM 695 N N . SER A 1 90 ? -14.011 -10.150 9.841 1.00 93.75 90 SER A N 1
ATOM 696 C CA . SER A 1 90 ? -13.408 -10.183 11.173 1.00 93.75 90 SER A CA 1
ATOM 697 C C . SER A 1 90 ? -11.979 -9.671 11.061 1.00 93.75 90 SER A C 1
ATOM 699 O O . SER A 1 90 ? -11.409 -9.747 9.979 1.00 93.75 90 SER A O 1
ATOM 701 N N . ASP A 1 91 ? -11.366 -9.200 12.145 1.00 92.50 91 ASP A N 1
ATOM 702 C CA . ASP A 1 91 ? -9.999 -8.658 12.076 1.00 92.50 91 ASP A CA 1
ATOM 703 C C . ASP A 1 91 ? -9.005 -9.681 11.507 1.00 92.50 91 ASP A C 1
ATOM 705 O O . ASP A 1 91 ? -8.268 -9.388 10.568 1.00 92.50 91 ASP A O 1
ATOM 709 N N . ARG A 1 92 ? -9.059 -10.929 11.996 1.00 91.88 92 ARG A N 1
ATOM 710 C CA . ARG A 1 92 ? -8.217 -12.029 11.494 1.00 91.88 92 ARG A CA 1
ATOM 711 C C . ARG A 1 92 ? -8.533 -12.382 10.038 1.00 91.88 92 ARG A C 1
ATOM 713 O O . ARG A 1 92 ? -7.616 -12.580 9.246 1.00 91.88 92 ARG A O 1
ATOM 720 N N . GLY A 1 93 ? -9.819 -12.446 9.688 1.00 94.56 93 GLY A N 1
ATOM 721 C CA . GLY A 1 93 ? -10.261 -12.729 8.322 1.00 94.56 93 GLY A CA 1
ATOM 722 C C . GLY A 1 93 ? -9.850 -11.635 7.339 1.00 94.56 93 GLY A C 1
ATOM 723 O O . GLY A 1 93 ? -9.408 -11.937 6.238 1.00 94.56 93 GLY A O 1
ATOM 724 N N . ASN A 1 94 ? -9.919 -10.373 7.760 1.00 96.00 94 ASN A N 1
ATOM 725 C CA . ASN A 1 94 ? -9.525 -9.214 6.969 1.00 96.00 94 ASN A CA 1
ATOM 726 C C . ASN A 1 94 ? -8.010 -9.164 6.769 1.00 96.00 94 ASN A C 1
ATOM 728 O O . ASN A 1 94 ? -7.575 -8.846 5.668 1.00 96.00 94 ASN A O 1
ATOM 732 N N . MET A 1 95 ? -7.204 -9.527 7.776 1.00 96.12 95 MET A N 1
ATOM 733 C CA . MET A 1 95 ? -5.753 -9.666 7.600 1.00 96.12 95 MET A CA 1
ATOM 734 C C . MET A 1 95 ? -5.427 -10.700 6.515 1.00 96.12 95 MET A C 1
ATOM 736 O O . MET A 1 95 ? -4.703 -10.381 5.576 1.00 96.12 95 MET A O 1
ATOM 740 N N . LEU A 1 96 ? -6.017 -11.901 6.592 1.00 97.38 96 LEU A N 1
ATOM 741 C CA . LEU A 1 96 ? -5.827 -12.943 5.576 1.00 97.38 96 LEU A CA 1
ATOM 742 C C . LEU A 1 96 ? -6.305 -12.474 4.193 1.00 97.38 96 LEU A C 1
ATOM 744 O O . LEU A 1 96 ? -5.591 -12.629 3.204 1.00 97.38 96 LEU A O 1
ATOM 748 N N . ALA A 1 97 ? -7.502 -11.888 4.130 1.00 97.31 97 ALA A N 1
ATOM 749 C CA . ALA A 1 97 ? -8.110 -11.422 2.895 1.00 97.31 97 ALA A CA 1
ATOM 750 C C . ALA A 1 97 ? -7.257 -10.342 2.220 1.00 97.31 97 ALA A C 1
ATOM 752 O O . ALA A 1 97 ? -6.946 -10.486 1.040 1.00 97.31 97 ALA A O 1
ATOM 753 N N . ILE A 1 98 ? -6.831 -9.304 2.955 1.00 97.69 98 ILE A N 1
ATOM 754 C CA . ILE A 1 98 ? -5.961 -8.235 2.435 1.00 97.69 98 ILE A CA 1
ATOM 755 C C . ILE A 1 98 ? -4.643 -8.819 1.935 1.00 97.69 98 ILE A C 1
ATOM 757 O O . ILE A 1 98 ? -4.233 -8.494 0.822 1.00 97.69 98 ILE A O 1
ATOM 761 N N . SER A 1 99 ? -3.991 -9.688 2.715 1.00 97.62 99 SER A N 1
ATOM 762 C CA . SER A 1 99 ? -2.732 -10.318 2.304 1.00 97.62 99 SER A CA 1
ATOM 763 C C . SER A 1 99 ? -2.897 -11.126 1.018 1.00 97.62 99 SER A C 1
ATOM 765 O O . SER A 1 99 ? -2.081 -10.997 0.109 1.00 97.62 99 SER A O 1
ATOM 767 N N . ALA A 1 100 ? -3.971 -11.906 0.905 1.00 97.88 100 ALA A N 1
ATOM 768 C CA . ALA A 1 100 ? -4.264 -12.690 -0.288 1.00 97.88 100 ALA A CA 1
ATOM 769 C C . ALA A 1 100 ? -4.632 -11.814 -1.497 1.00 97.88 100 ALA A C 1
ATOM 771 O O . ALA A 1 100 ? -4.158 -12.074 -2.600 1.00 97.88 100 ALA A O 1
ATOM 772 N N . GLY A 1 101 ? -5.423 -10.755 -1.308 1.00 97.31 101 GLY A N 1
ATOM 773 C CA . GLY A 1 101 ? -5.765 -9.810 -2.374 1.00 97.31 101 GLY A CA 1
ATOM 774 C C . GLY A 1 101 ? -4.552 -9.028 -2.871 1.00 97.31 101 GLY A C 1
ATOM 775 O O . GLY A 1 101 ? -4.369 -8.869 -4.080 1.00 97.31 101 GLY A O 1
ATOM 776 N N . LEU A 1 102 ? -3.678 -8.599 -1.957 1.00 97.12 102 LEU A N 1
ATOM 777 C CA . LEU A 1 102 ? -2.416 -7.955 -2.307 1.00 97.12 102 LEU A CA 1
ATOM 778 C C . LEU A 1 102 ? -1.507 -8.929 -3.062 1.00 97.12 102 LEU A C 1
ATOM 780 O O . LEU A 1 102 ? -1.004 -8.574 -4.124 1.00 97.12 102 LEU A O 1
ATOM 784 N N . LEU A 1 103 ? -1.352 -10.163 -2.571 1.00 96.19 103 LEU A N 1
ATOM 785 C CA . LEU A 1 103 ? -0.556 -11.197 -3.233 1.00 96.19 103 LEU A CA 1
ATOM 786 C C . LEU A 1 103 ? -1.076 -11.491 -4.643 1.00 96.19 103 LEU A C 1
ATOM 788 O O . LEU A 1 103 ? -0.296 -11.482 -5.591 1.00 96.19 103 LEU A O 1
ATOM 792 N N . ALA A 1 104 ? -2.386 -11.693 -4.799 1.00 95.44 104 ALA A N 1
ATOM 793 C CA . ALA A 1 104 ? -3.005 -11.924 -6.099 1.00 95.44 104 ALA A CA 1
ATOM 794 C C . ALA A 1 104 ? -2.705 -10.774 -7.067 1.00 95.44 104 ALA A C 1
ATOM 796 O O . ALA A 1 104 ? -2.296 -11.010 -8.202 1.00 95.44 104 ALA A O 1
ATOM 797 N N . THR A 1 105 ? -2.825 -9.531 -6.598 1.00 95.00 105 THR A N 1
ATOM 798 C CA . THR A 1 105 ? -2.545 -8.351 -7.421 1.00 95.00 105 THR A CA 1
ATOM 799 C C . THR A 1 105 ? -1.058 -8.251 -7.776 1.00 95.00 105 THR A C 1
ATOM 801 O O . THR A 1 105 ? -0.732 -8.000 -8.930 1.00 95.00 105 THR A O 1
ATOM 804 N N . VAL A 1 106 ? -0.145 -8.519 -6.835 1.00 94.75 106 VAL A N 1
ATOM 805 C CA . VAL A 1 106 ? 1.317 -8.550 -7.053 1.00 94.75 106 VAL A CA 1
ATOM 806 C C . VAL A 1 106 ? 1.731 -9.624 -8.064 1.00 94.75 106 VAL A C 1
ATOM 808 O O . VAL A 1 106 ? 2.644 -9.402 -8.870 1.00 94.75 106 VAL A O 1
ATOM 811 N N . VAL A 1 107 ? 1.074 -10.785 -8.024 1.00 93.62 107 VAL A N 1
ATOM 812 C CA . VAL A 1 107 ? 1.306 -11.882 -8.969 1.00 93.62 107 VAL A CA 1
ATOM 813 C C . VAL A 1 107 ? 0.806 -11.496 -10.354 1.00 93.62 107 VAL A C 1
ATOM 815 O O . VAL A 1 107 ? 1.576 -11.484 -11.312 1.00 93.62 107 VAL A O 1
ATOM 818 N N . VAL A 1 108 ? -0.461 -11.108 -10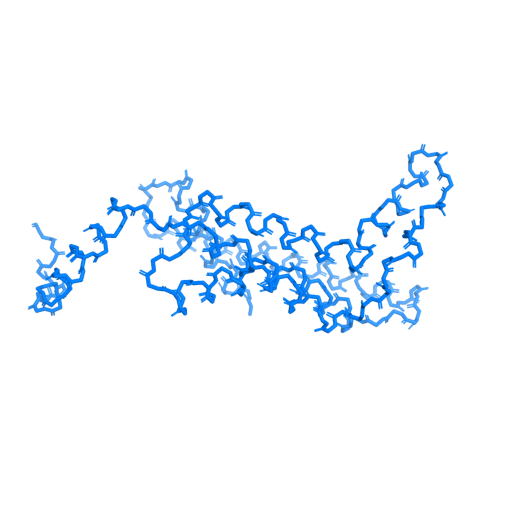.452 1.00 93.06 108 VAL A N 1
ATOM 819 C CA . VAL A 1 108 ? -1.108 -10.735 -11.713 1.00 93.06 108 VAL A CA 1
ATOM 820 C C . VAL A 1 108 ? -0.432 -9.524 -12.371 1.00 93.06 108 VAL A C 1
ATOM 822 O O . VAL A 1 108 ? -0.234 -9.507 -13.582 1.00 93.06 108 VAL A O 1
ATOM 825 N N . GLY A 1 109 ? -0.019 -8.537 -11.577 1.00 91.88 109 GLY A N 1
ATOM 826 C CA . GLY A 1 109 ? 0.669 -7.334 -12.042 1.00 91.88 109 GLY A CA 1
ATOM 827 C C . GLY A 1 109 ? 2.173 -7.494 -12.267 1.00 91.88 109 GLY A C 1
ATOM 828 O O . GLY A 1 109 ? 2.850 -6.485 -12.445 1.00 91.88 109 GLY A O 1
ATOM 829 N N . LYS A 1 110 ? 2.723 -8.719 -12.215 1.00 93.25 110 LYS A N 1
ATOM 830 C CA . LYS A 1 110 ? 4.157 -9.017 -12.436 1.00 93.25 110 LYS A CA 1
ATOM 831 C C . LYS A 1 110 ? 5.127 -8.240 -11.534 1.00 93.25 110 LYS A C 1
ATOM 833 O O . LYS A 1 110 ? 6.330 -8.209 -11.803 1.00 93.25 110 LYS A O 1
ATOM 838 N N . LEU A 1 111 ? 4.651 -7.642 -10.439 1.00 91.69 111 LEU A N 1
ATOM 839 C CA . LEU A 1 111 ? 5.491 -6.809 -9.576 1.00 91.69 111 LEU A CA 1
ATOM 840 C C . LEU A 1 111 ? 6.597 -7.643 -8.920 1.00 91.69 111 LEU A C 1
ATOM 842 O O . LEU A 1 111 ? 7.747 -7.223 -8.890 1.00 91.69 111 LEU A O 1
ATOM 846 N N . HIS A 1 112 ? 6.266 -8.856 -8.476 1.00 91.50 112 HIS A N 1
ATOM 847 C CA . HIS A 1 112 ? 7.238 -9.809 -7.942 1.00 91.50 112 HIS A CA 1
ATOM 848 C C . HIS A 1 112 ? 8.351 -10.144 -8.951 1.00 91.50 112 HIS A C 1
ATOM 850 O O . HIS A 1 112 ? 9.520 -10.076 -8.594 1.00 91.50 112 HIS A O 1
ATOM 856 N N . ILE A 1 113 ? 8.013 -10.420 -10.218 1.00 93.25 113 ILE A N 1
ATOM 857 C CA . ILE A 1 113 ? 9.000 -10.679 -11.281 1.00 93.25 113 ILE A CA 1
ATOM 858 C C . ILE A 1 113 ? 9.858 -9.442 -11.553 1.00 93.25 113 ILE A C 1
ATOM 860 O O . ILE A 1 113 ? 11.074 -9.547 -11.668 1.00 93.25 113 ILE A O 1
ATOM 864 N N . THR A 1 114 ? 9.233 -8.264 -11.614 1.00 90.81 114 THR A N 1
ATOM 865 C CA . THR A 1 114 ? 9.932 -6.991 -11.847 1.00 90.81 114 THR A CA 1
ATOM 866 C C . THR A 1 114 ? 10.955 -6.716 -10.746 1.00 90.81 114 THR A C 1
ATOM 868 O O . THR A 1 114 ? 12.095 -6.365 -11.037 1.00 90.81 114 THR A O 1
ATOM 871 N N . ILE A 1 115 ? 10.574 -6.925 -9.482 1.00 91.56 115 ILE A N 1
ATOM 872 C CA . ILE A 1 115 ? 11.469 -6.767 -8.330 1.00 91.56 115 ILE A CA 1
ATOM 873 C C . ILE A 1 115 ? 12.596 -7.804 -8.374 1.00 91.56 115 ILE A C 1
ATOM 875 O O . ILE A 1 115 ? 13.758 -7.437 -8.213 1.00 91.56 115 ILE A O 1
ATOM 879 N N . LEU A 1 116 ? 12.277 -9.079 -8.624 1.00 92.00 116 LEU A N 1
ATOM 880 C CA . LEU A 1 116 ? 13.275 -10.150 -8.694 1.00 92.00 116 LEU A CA 1
ATOM 881 C C . LEU A 1 116 ? 14.313 -9.887 -9.790 1.00 92.00 116 LEU A C 1
ATOM 883 O O . LEU A 1 116 ? 15.505 -9.935 -9.511 1.00 92.00 116 LEU A O 1
ATOM 887 N N . ASN A 1 117 ? 13.878 -9.534 -11.001 1.00 92.56 117 ASN A N 1
ATOM 888 C CA . ASN A 1 117 ? 14.784 -9.204 -12.105 1.00 92.56 117 ASN A CA 1
ATOM 889 C C . ASN A 1 117 ? 15.570 -7.907 -11.859 1.00 92.56 117 ASN A C 1
ATOM 891 O O . ASN A 1 117 ? 16.709 -7.804 -12.301 1.00 92.56 117 ASN A O 1
ATOM 895 N N . GLY A 1 118 ? 15.002 -6.932 -11.142 1.00 89.75 118 GLY A N 1
ATOM 896 C CA . GLY A 1 118 ? 15.712 -5.705 -10.770 1.00 89.75 118 GLY A CA 1
ATOM 897 C C . GLY A 1 118 ? 16.812 -5.926 -9.727 1.00 89.75 118 GLY A C 1
ATOM 898 O O . GLY A 1 118 ? 17.836 -5.250 -9.767 1.00 89.75 118 GLY A O 1
ATOM 899 N N . ILE A 1 119 ? 16.618 -6.881 -8.811 1.00 91.88 119 ILE A N 1
ATOM 900 C CA . ILE A 1 119 ? 17.587 -7.219 -7.754 1.00 91.88 119 ILE A CA 1
ATOM 901 C C . ILE A 1 119 ? 18.587 -8.290 -8.220 1.00 91.88 119 ILE A C 1
ATOM 903 O O . ILE A 1 119 ? 19.706 -8.331 -7.713 1.00 91.88 119 ILE A O 1
ATOM 907 N N . ALA A 1 120 ? 18.230 -9.134 -9.195 1.00 90.75 120 ALA A N 1
ATOM 908 C CA . ALA A 1 120 ? 19.069 -10.232 -9.685 1.00 90.75 120 ALA A CA 1
ATOM 909 C C . ALA A 1 120 ? 20.525 -9.822 -10.005 1.00 90.75 120 ALA A C 1
ATOM 911 O O . ALA A 1 120 ? 21.428 -10.477 -9.476 1.00 90.75 120 ALA A O 1
ATOM 912 N N . PRO A 1 121 ? 20.803 -8.704 -10.714 1.00 91.12 121 PRO A N 1
ATOM 913 C CA . PRO A 1 121 ? 22.177 -8.275 -10.982 1.00 91.12 121 PRO A CA 1
ATOM 914 C C . PRO A 1 121 ? 22.983 -7.973 -9.715 1.00 91.12 121 PRO A C 1
ATOM 916 O O . PRO A 1 121 ? 24.187 -8.207 -9.668 1.00 91.12 121 PRO A O 1
ATOM 919 N N . TRP A 1 122 ? 22.329 -7.478 -8.660 1.00 91.44 122 TRP A N 1
ATOM 920 C CA . TRP A 1 122 ? 22.986 -7.168 -7.385 1.00 91.44 122 TRP A CA 1
ATOM 921 C C . TRP A 1 122 ? 23.327 -8.428 -6.587 1.00 91.44 122 TRP A C 1
ATOM 923 O O . TRP A 1 122 ? 24.157 -8.383 -5.683 1.00 91.44 122 TRP A O 1
ATOM 933 N N . LEU A 1 123 ? 22.698 -9.549 -6.933 1.00 90.69 123 LEU A N 1
ATOM 934 C CA . LEU A 1 123 ? 22.966 -10.870 -6.375 1.00 90.69 123 LEU A CA 1
ATOM 935 C C . LEU A 1 123 ? 23.889 -11.710 -7.274 1.00 90.69 123 LEU A C 1
ATOM 937 O O . LEU A 1 123 ? 24.133 -12.872 -6.960 1.00 90.69 123 LEU A O 1
ATOM 941 N N . GLY A 1 124 ? 24.392 -11.150 -8.383 1.00 89.81 124 GLY A N 1
ATOM 942 C CA . GLY A 1 124 ? 25.207 -11.878 -9.362 1.00 89.81 124 GLY A CA 1
ATOM 943 C C . GLY A 1 124 ? 24.420 -12.903 -10.185 1.00 89.81 124 GLY A C 1
ATOM 944 O O . GLY A 1 124 ? 25.002 -13.858 -10.692 1.00 89.81 124 GLY A O 1
ATOM 945 N N . LEU A 1 125 ? 23.099 -12.734 -10.283 1.00 89.94 125 LEU A N 1
ATOM 946 C CA . LEU A 1 125 ? 22.202 -13.591 -11.054 1.00 89.94 125 LEU A CA 1
ATOM 947 C C . LEU A 1 125 ? 21.777 -12.887 -12.347 1.00 89.94 125 LEU A C 1
ATOM 949 O O . LEU A 1 125 ? 21.528 -11.681 -12.358 1.00 89.94 125 LEU A O 1
ATOM 953 N N . GLU A 1 126 ? 21.613 -13.661 -13.418 1.00 87.75 126 GLU A N 1
ATOM 954 C CA . GLU A 1 126 ? 21.057 -13.152 -14.673 1.00 87.75 126 GLU A CA 1
ATOM 955 C C . GLU A 1 126 ? 19.533 -12.933 -14.546 1.00 87.75 126 GLU A C 1
ATOM 957 O O . GLU A 1 126 ? 18.836 -13.831 -14.048 1.00 87.75 126 GLU A O 1
ATOM 962 N N . PRO A 1 127 ? 18.977 -11.789 -15.003 1.00 85.00 127 PRO A N 1
ATOM 963 C CA . PRO A 1 127 ? 17.541 -11.499 -14.941 1.00 85.00 127 PRO A CA 1
ATOM 964 C C . PRO A 1 127 ? 16.732 -12.418 -15.874 1.00 85.00 127 PRO A C 1
ATOM 966 O O . PRO A 1 127 ? 16.419 -12.081 -17.012 1.00 85.00 127 PRO A O 1
ATOM 969 N N . SER A 1 128 ? 16.403 -13.609 -15.382 1.00 88.19 128 SER A N 1
ATOM 970 C CA . SER A 1 128 ? 15.764 -14.695 -16.142 1.00 88.19 128 SER A CA 1
ATOM 971 C C . SER A 1 128 ? 14.432 -15.142 -15.537 1.00 88.19 128 SER A C 1
ATOM 973 O O . SER A 1 128 ? 13.844 -16.139 -15.960 1.00 88.19 128 SER A O 1
ATOM 975 N N . PHE A 1 129 ? 13.924 -14.419 -14.534 1.00 89.25 129 PHE A N 1
ATOM 976 C CA . PHE A 1 129 ? 12.644 -14.755 -13.927 1.00 89.25 129 PHE A CA 1
ATOM 977 C C . PHE A 1 129 ? 11.514 -14.362 -14.876 1.00 89.25 129 PHE A C 1
ATOM 979 O O . PHE A 1 129 ? 11.366 -13.198 -15.256 1.00 89.25 129 PHE A O 1
ATOM 986 N N . HIS A 1 130 ? 10.682 -15.341 -15.219 1.00 89.25 130 HIS A N 1
ATOM 987 C CA . HIS A 1 130 ? 9.502 -15.155 -16.050 1.00 89.25 130 HIS A CA 1
ATOM 988 C C . HIS A 1 130 ? 8.265 -15.663 -15.323 1.00 89.25 130 HIS A C 1
ATOM 990 O O . HIS A 1 130 ? 8.308 -16.639 -14.572 1.00 89.25 130 HIS A O 1
ATOM 996 N N . GLN A 1 131 ? 7.143 -14.989 -15.555 1.00 88.25 131 GLN A N 1
ATOM 997 C CA . GLN A 1 131 ? 5.868 -15.465 -15.050 1.00 88.25 131 GLN A CA 1
ATOM 998 C C . GLN A 1 131 ? 5.488 -16.769 -15.770 1.00 88.25 131 GLN A C 1
ATOM 1000 O O . GLN A 1 131 ? 5.669 -16.860 -16.987 1.00 88.25 131 GLN A O 1
ATOM 1005 N N . PRO A 1 132 ? 4.946 -17.771 -15.057 1.00 89.12 132 PRO A N 1
ATOM 1006 C CA . PRO A 1 132 ? 4.463 -18.990 -15.688 1.00 89.12 132 PRO A CA 1
ATOM 1007 C C . PRO A 1 132 ? 3.412 -18.706 -16.772 1.00 89.12 132 PRO A C 1
ATOM 1009 O O . PRO A 1 132 ? 2.520 -17.886 -16.566 1.00 89.12 132 PRO A O 1
ATOM 1012 N N . ALA A 1 133 ? 3.471 -19.437 -17.890 1.00 86.00 133 ALA A N 1
ATOM 1013 C CA . ALA A 1 133 ? 2.643 -19.185 -19.079 1.00 86.00 133 ALA A CA 1
ATOM 1014 C C . ALA A 1 133 ? 1.120 -19.290 -18.854 1.00 86.00 133 ALA A C 1
ATOM 1016 O O . ALA A 1 133 ? 0.339 -18.767 -19.641 1.00 86.00 133 ALA A O 1
ATOM 1017 N N . TRP A 1 134 ? 0.688 -19.965 -17.788 1.00 88.31 134 TRP A N 1
ATOM 1018 C CA . TRP A 1 134 ? -0.725 -20.141 -17.444 1.00 88.31 134 TRP A CA 1
ATOM 1019 C C . TRP A 1 134 ? -1.335 -18.937 -16.716 1.00 88.31 134 TRP A C 1
ATOM 1021 O O . TRP A 1 134 ? -2.556 -18.874 -16.582 1.00 88.31 134 TRP A O 1
ATOM 1031 N N . ILE A 1 135 ? -0.521 -17.984 -16.246 1.00 86.81 135 ILE A N 1
ATOM 1032 C CA . ILE A 1 135 ? -1.029 -16.756 -15.632 1.00 86.81 135 ILE A CA 1
ATOM 1033 C C . ILE A 1 135 ? -1.068 -15.663 -16.708 1.00 86.81 135 ILE A C 1
ATOM 1035 O O . ILE A 1 135 ? -0.010 -15.265 -17.200 1.00 86.81 135 ILE A O 1
ATOM 1039 N N . PRO A 1 136 ? -2.261 -15.174 -17.091 1.00 85.94 136 PRO A N 1
ATOM 1040 C CA . PRO A 1 136 ? -2.385 -14.194 -18.158 1.00 85.94 136 PRO A CA 1
ATOM 1041 C C . PRO A 1 136 ? -1.795 -12.846 -17.745 1.00 85.94 136 PRO A C 1
ATOM 1043 O O . PRO A 1 136 ? -1.820 -12.458 -16.575 1.00 85.94 136 PRO A O 1
ATOM 1046 N N . GLU A 1 137 ? -1.315 -12.097 -18.734 1.00 83.56 137 GLU A N 1
ATOM 1047 C CA . GLU A 1 137 ? -0.942 -10.706 -18.530 1.00 83.56 137 GLU A CA 1
ATOM 1048 C C . GLU A 1 137 ? -2.196 -9.847 -18.384 1.00 83.56 137 GLU A C 1
ATOM 1050 O O . GLU A 1 137 ? -3.061 -9.816 -19.260 1.00 83.56 137 GLU A O 1
ATOM 1055 N N . VAL A 1 138 ? -2.295 -9.145 -17.259 1.00 91.19 138 VAL A N 1
ATOM 1056 C CA . VAL A 1 138 ? -3.453 -8.315 -16.941 1.00 91.19 138 VAL A CA 1
ATOM 1057 C C . VAL A 1 138 ? -3.032 -6.859 -16.871 1.00 91.19 138 VAL A C 1
ATOM 1059 O O . VAL A 1 138 ? -2.115 -6.491 -16.135 1.00 91.19 138 VAL A O 1
ATOM 1062 N N . SER A 1 139 ? -3.761 -6.017 -17.602 1.00 91.94 139 SER A N 1
ATOM 1063 C CA . SER A 1 139 ? -3.542 -4.573 -17.602 1.00 91.94 139 SER A CA 1
ATOM 1064 C C . SER A 1 139 ? -3.793 -3.951 -16.226 1.00 91.94 139 SER A C 1
ATOM 1066 O O . SER A 1 139 ? -4.686 -4.371 -15.484 1.00 91.94 139 SER A O 1
ATOM 1068 N N . PHE A 1 140 ? -3.035 -2.900 -15.910 1.00 91.00 140 PHE A N 1
ATOM 1069 C CA . PHE A 1 140 ? -3.041 -2.239 -14.604 1.00 91.00 140 PHE A CA 1
ATOM 1070 C C . PHE A 1 140 ? -4.408 -1.707 -14.164 1.00 91.00 140 PHE A C 1
ATOM 1072 O O . PHE A 1 140 ? -4.682 -1.598 -12.970 1.00 91.00 140 PHE A O 1
ATOM 1079 N N . THR A 1 141 ? -5.291 -1.415 -15.118 1.00 93.81 141 THR A N 1
ATOM 1080 C CA . THR A 1 141 ? -6.656 -0.943 -14.859 1.00 93.81 141 THR A CA 1
ATOM 1081 C C . THR A 1 141 ? -7.509 -1.965 -14.107 1.00 93.81 141 THR A C 1
ATOM 1083 O O . THR A 1 141 ? -8.450 -1.583 -13.415 1.00 93.81 141 THR A O 1
ATOM 1086 N N . TRP A 1 142 ? -7.166 -3.253 -14.189 1.00 95.25 142 TRP A N 1
ATOM 1087 C CA . TRP A 1 142 ? -7.907 -4.344 -13.554 1.00 95.25 142 TRP A CA 1
ATOM 1088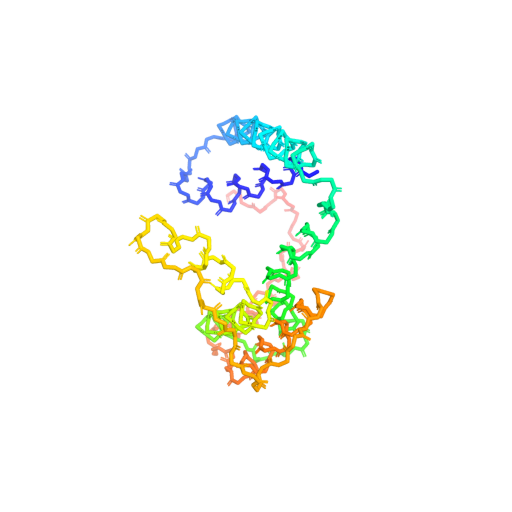 C C . TRP A 1 142 ? -7.331 -4.779 -12.205 1.00 95.25 142 TRP A C 1
ATOM 1090 O O . TRP A 1 142 ? -7.994 -5.501 -11.461 1.00 95.25 142 TRP A O 1
ATOM 1100 N N . TRP A 1 143 ? -6.123 -4.333 -11.856 1.00 94.94 143 TRP A N 1
ATOM 1101 C CA . TRP A 1 143 ? -5.427 -4.753 -10.637 1.00 94.94 143 TRP A CA 1
ATOM 1102 C C . TRP A 1 143 ? -6.239 -4.457 -9.372 1.00 94.94 143 TRP A C 1
ATOM 1104 O O . TRP A 1 143 ? -6.438 -5.347 -8.547 1.00 94.94 143 TRP A O 1
ATOM 1114 N N . ALA A 1 144 ? -6.798 -3.246 -9.261 1.00 95.94 144 ALA A N 1
ATOM 1115 C CA . ALA A 1 144 ? -7.628 -2.875 -8.116 1.00 95.94 144 ALA A CA 1
ATOM 1116 C C . ALA A 1 144 ? -8.882 -3.754 -7.994 1.00 95.94 144 ALA A C 1
ATOM 1118 O O . ALA A 1 144 ? -9.242 -4.181 -6.897 1.00 95.94 144 ALA A O 1
ATOM 1119 N N . MET A 1 145 ? -9.536 -4.056 -9.119 1.00 97.19 145 MET A N 1
ATOM 1120 C CA . MET A 1 145 ? -10.731 -4.897 -9.130 1.00 97.19 145 MET A CA 1
ATOM 1121 C C . MET A 1 145 ? -10.409 -6.316 -8.657 1.00 97.19 145 MET A C 1
ATOM 1123 O O . MET A 1 145 ? -11.112 -6.845 -7.801 1.00 97.19 145 MET A O 1
ATOM 1127 N N . ILE A 1 146 ? -9.331 -6.913 -9.169 1.00 96.88 146 ILE A N 1
ATOM 1128 C CA . ILE A 1 146 ? -8.904 -8.265 -8.785 1.00 96.88 146 ILE A CA 1
ATOM 1129 C C . ILE A 1 146 ? -8.594 -8.318 -7.289 1.00 96.88 146 ILE A C 1
ATOM 1131 O O . ILE A 1 146 ? -9.121 -9.183 -6.588 1.00 96.88 146 ILE A O 1
ATOM 1135 N N . GLY A 1 147 ? -7.810 -7.363 -6.780 1.00 97.25 147 GLY A N 1
ATOM 1136 C CA . GLY A 1 147 ? -7.510 -7.270 -5.354 1.00 97.25 147 GLY A CA 1
ATOM 1137 C C . GLY A 1 147 ? -8.776 -7.160 -4.500 1.00 97.25 147 GLY A C 1
ATOM 1138 O O . GLY A 1 147 ? -8.918 -7.893 -3.522 1.00 97.25 147 GLY A O 1
ATOM 1139 N N . ALA A 1 148 ? -9.726 -6.307 -4.895 1.00 98.19 148 ALA A N 1
ATOM 1140 C CA . ALA A 1 148 ? -10.996 -6.145 -4.188 1.00 98.19 148 ALA A CA 1
ATOM 1141 C C . ALA A 1 148 ? -11.839 -7.429 -4.195 1.00 98.19 148 ALA A C 1
ATOM 1143 O O . ALA A 1 148 ? -12.347 -7.834 -3.149 1.00 98.19 148 ALA A O 1
ATOM 1144 N N . VAL A 1 149 ? -11.960 -8.095 -5.348 1.00 98.19 149 VAL A N 1
ATOM 1145 C CA . VAL A 1 149 ? -12.725 -9.343 -5.498 1.00 98.19 149 VAL A CA 1
ATOM 1146 C C . VAL A 1 149 ? -12.133 -10.457 -4.642 1.00 98.19 149 VAL A C 1
ATOM 1148 O O . VAL A 1 149 ? -12.879 -11.128 -3.934 1.00 98.19 149 VAL A O 1
ATOM 1151 N N . VAL A 1 150 ? -10.809 -10.633 -4.651 1.00 98.06 150 VAL A N 1
ATOM 1152 C CA . VAL A 1 150 ? -10.136 -11.649 -3.824 1.00 98.06 150 VAL A CA 1
ATOM 1153 C C . VAL A 1 150 ? -10.352 -11.370 -2.338 1.00 98.06 150 VAL A C 1
ATOM 1155 O O . VAL A 1 150 ? -10.688 -12.285 -1.582 1.00 98.06 150 VAL A O 1
ATOM 1158 N N . VAL A 1 151 ? -10.227 -10.106 -1.918 1.00 98.31 151 VAL A N 1
ATOM 1159 C CA . VAL A 1 151 ? -10.507 -9.717 -0.532 1.00 98.31 151 VAL A CA 1
ATOM 1160 C C . VAL A 1 151 ? -11.945 -10.041 -0.148 1.00 98.31 151 VAL A C 1
ATOM 1162 O O . VAL A 1 151 ? -12.161 -10.638 0.903 1.00 98.31 151 VAL A O 1
ATOM 1165 N N . ILE A 1 152 ? -12.922 -9.681 -0.982 1.00 97.81 152 ILE A N 1
ATOM 1166 C CA . ILE A 1 152 ? -14.334 -9.977 -0.719 1.00 97.81 152 ILE A CA 1
ATOM 1167 C C . ILE A 1 152 ? -14.539 -11.488 -0.630 1.00 97.81 152 ILE A C 1
ATOM 1169 O O . ILE A 1 152 ? -15.080 -11.958 0.367 1.00 97.81 152 ILE A O 1
ATOM 1173 N N . ALA A 1 153 ? -14.061 -12.247 -1.618 1.00 97.62 153 ALA A N 1
ATOM 1174 C CA . ALA A 1 153 ? -14.238 -13.694 -1.702 1.00 97.62 153 ALA A CA 1
ATOM 1175 C C . ALA A 1 153 ? -13.713 -14.429 -0.461 1.00 97.62 153 ALA A C 1
ATOM 1177 O O . ALA A 1 153 ? -14.361 -15.354 0.022 1.00 97.62 153 ALA A O 1
ATOM 1178 N N . ILE A 1 154 ? -12.575 -13.995 0.085 1.00 97.50 154 ILE A N 1
ATOM 1179 C CA . ILE A 1 154 ? -11.988 -14.586 1.293 1.00 97.50 154 ILE A CA 1
ATOM 1180 C C . ILE A 1 154 ? -12.659 -14.029 2.549 1.00 97.50 154 ILE A C 1
ATOM 1182 O O . ILE A 1 154 ? -13.071 -14.785 3.429 1.00 97.50 154 ILE A O 1
ATOM 1186 N N . GLY A 1 155 ? -12.800 -12.709 2.647 1.00 96.38 155 GLY A N 1
ATOM 1187 C CA . GLY A 1 155 ? -13.279 -12.035 3.850 1.00 96.38 155 GLY A CA 1
ATOM 1188 C C . GLY A 1 155 ? -14.727 -12.376 4.207 1.00 96.38 155 GLY A C 1
ATOM 1189 O O . GLY A 1 155 ? -15.051 -12.478 5.393 1.00 96.38 155 GLY A O 1
ATOM 1190 N N . VAL A 1 156 ? -15.589 -12.657 3.219 1.00 96.19 156 VAL A N 1
ATOM 1191 C CA . VAL A 1 156 ? -16.979 -13.078 3.482 1.00 96.19 156 VAL A CA 1
ATOM 1192 C C . VAL A 1 156 ? -17.087 -14.456 4.140 1.00 96.19 156 VAL A C 1
ATOM 1194 O O . VAL A 1 156 ? -18.103 -14.749 4.780 1.00 96.19 156 VAL A O 1
ATOM 1197 N N . LEU A 1 157 ? -16.055 -15.298 4.032 1.00 96.25 157 LEU A N 1
ATOM 1198 C CA . LEU A 1 157 ? -16.019 -16.616 4.673 1.00 96.25 157 LEU A CA 1
ATOM 1199 C C . LEU A 1 157 ? -15.893 -16.501 6.197 1.00 96.25 157 LEU A C 1
ATOM 1201 O O . LEU A 1 157 ? -16.349 -17.380 6.928 1.00 96.25 157 LEU A O 1
ATOM 1205 N N . PHE A 1 158 ? -15.352 -15.386 6.692 1.00 95.38 158 PHE A N 1
ATOM 1206 C CA . PHE A 1 158 ? -15.180 -15.142 8.116 1.00 95.38 158 PHE A CA 1
ATOM 1207 C C . PHE A 1 158 ? -16.398 -14.420 8.690 1.00 95.38 158 PHE A C 1
ATOM 1209 O O . PHE A 1 158 ? -16.810 -13.362 8.213 1.00 95.38 158 PHE A O 1
ATOM 1216 N N . ARG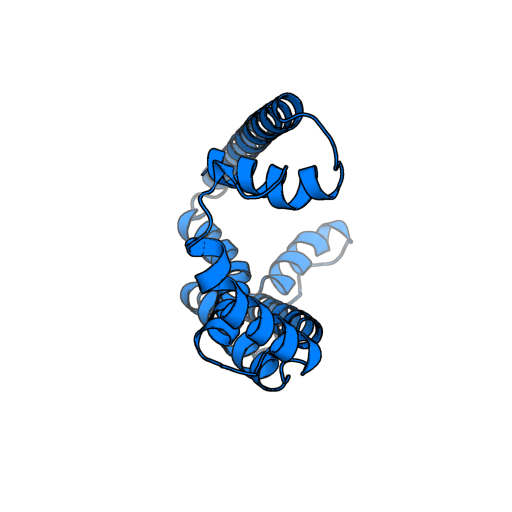 A 1 159 ? -16.986 -14.984 9.747 1.00 94.00 159 ARG A N 1
ATOM 1217 C CA . ARG A 1 159 ? -18.097 -14.351 10.469 1.00 94.00 159 ARG A CA 1
ATOM 1218 C C . ARG A 1 159 ? -17.557 -13.329 11.465 1.00 94.00 159 ARG A C 1
ATOM 1220 O O . ARG A 1 159 ? -16.541 -13.566 12.117 1.00 94.00 159 ARG A O 1
ATOM 1227 N N . THR A 1 160 ? -18.271 -12.218 11.610 1.00 92.69 160 THR A N 1
ATOM 1228 C CA . THR A 1 160 ? -17.983 -11.226 12.651 1.00 92.69 160 THR A CA 1
ATOM 1229 C C . THR A 1 160 ? -18.216 -11.848 14.029 1.00 92.69 160 THR A C 1
ATOM 1231 O O . THR A 1 160 ? -19.307 -12.385 14.237 1.00 92.69 160 THR A O 1
ATOM 1234 N N . PRO A 1 161 ? -17.246 -11.784 14.963 1.00 91.44 161 PRO A N 1
ATOM 1235 C CA . PRO A 1 161 ? -17.400 -12.345 16.304 1.00 91.44 161 PRO A CA 1
ATOM 1236 C C . PRO A 1 161 ? -18.588 -11.741 17.062 1.00 91.44 161 PRO A C 1
ATOM 1238 O O . PRO A 1 161 ? -18.823 -10.532 16.997 1.00 91.44 161 PRO A O 1
ATOM 1241 N N . ASP A 1 162 ? -19.302 -12.559 17.838 1.00 89.62 162 ASP A N 1
ATOM 1242 C CA . ASP A 1 162 ? -20.511 -12.120 18.552 1.00 89.62 162 ASP A CA 1
ATOM 1243 C C . ASP A 1 162 ? -20.228 -11.024 19.587 1.00 89.62 162 ASP A C 1
ATOM 1245 O O . ASP A 1 162 ? -21.036 -10.114 19.758 1.00 89.62 162 ASP A O 1
ATOM 1249 N N . ALA A 1 163 ? -19.039 -11.029 20.200 1.00 88.38 163 ALA A N 1
ATOM 1250 C CA . ALA A 1 163 ? -18.594 -9.958 21.092 1.00 88.38 163 ALA A CA 1
ATOM 1251 C C . ALA A 1 163 ? -18.565 -8.585 20.392 1.00 88.38 163 ALA A C 1
ATOM 1253 O O . ALA A 1 163 ? -19.003 -7.582 20.960 1.00 88.38 163 ALA A O 1
ATOM 1254 N N . VAL A 1 164 ? -18.106 -8.547 19.135 1.00 86.94 164 VAL A N 1
ATOM 1255 C CA . VAL A 1 164 ? -18.055 -7.324 18.319 1.00 86.94 164 VAL A CA 1
ATOM 1256 C C . VAL A 1 164 ? -19.464 -6.898 17.922 1.00 86.94 164 VAL A C 1
ATOM 1258 O O . VAL A 1 164 ? -19.805 -5.725 18.041 1.00 86.94 164 VAL A O 1
ATOM 1261 N N . ARG A 1 165 ? -20.332 -7.844 17.544 1.00 85.50 165 ARG A N 1
ATOM 1262 C CA . ARG A 1 165 ? -21.750 -7.548 17.266 1.00 85.50 165 ARG A CA 1
ATOM 1263 C C . ARG A 1 165 ? -22.467 -6.984 18.490 1.00 85.50 165 ARG A C 1
ATOM 1265 O O . ARG A 1 165 ? -23.225 -6.027 18.368 1.00 85.50 165 ARG A O 1
ATOM 1272 N N . GLY A 1 166 ? -22.192 -7.535 19.671 1.00 85.81 166 GLY A N 1
ATOM 1273 C CA . GLY A 1 166 ? -22.717 -7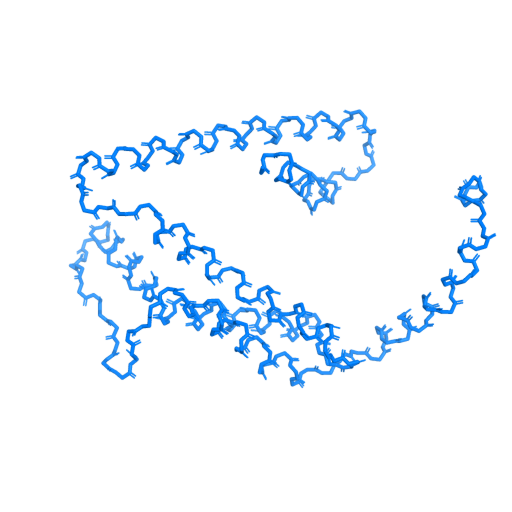.039 20.939 1.00 85.81 166 GLY A CA 1
ATOM 1274 C C . GLY A 1 166 ? -22.211 -5.636 21.285 1.00 85.81 166 GLY A C 1
ATOM 1275 O O . GLY A 1 166 ? -22.969 -4.830 21.821 1.00 85.81 166 GLY A O 1
ATOM 1276 N N . ALA A 1 167 ? -20.956 -5.312 20.962 1.00 86.56 167 ALA A N 1
ATOM 1277 C CA . ALA A 1 167 ? -20.421 -3.954 21.093 1.00 86.56 167 ALA A CA 1
ATOM 1278 C C . ALA A 1 167 ? -21.096 -2.974 20.117 1.00 86.56 167 ALA A C 1
ATOM 1280 O O . ALA A 1 167 ? -21.564 -1.923 20.545 1.00 86.56 167 ALA A O 1
ATOM 1281 N N . ILE A 1 168 ? -21.248 -3.354 18.843 1.00 84.06 168 ILE A N 1
ATOM 1282 C CA . ILE A 1 168 ? -21.953 -2.550 17.829 1.00 84.06 168 ILE A CA 1
ATOM 1283 C C . ILE A 1 168 ? -23.403 -2.289 18.257 1.00 84.06 168 ILE A C 1
ATOM 1285 O O . ILE A 1 168 ? -23.868 -1.155 18.202 1.00 84.06 168 ILE A O 1
ATOM 1289 N N . ALA A 1 169 ? -24.110 -3.313 18.743 1.00 85.38 169 ALA A N 1
ATOM 1290 C CA . ALA A 1 169 ? -25.485 -3.172 19.217 1.00 85.38 169 ALA A CA 1
ATOM 1291 C C . ALA A 1 169 ? -25.601 -2.278 20.464 1.00 85.38 169 ALA A C 1
ATOM 1293 O O . ALA A 1 169 ? -26.604 -1.588 20.622 1.00 85.38 169 ALA A O 1
ATOM 1294 N N . ARG A 1 170 ? -24.595 -2.278 21.353 1.00 85.62 170 ARG A N 1
ATOM 1295 C CA . ARG A 1 170 ? -24.529 -1.341 22.488 1.00 85.62 170 ARG A CA 1
ATOM 1296 C C . ARG A 1 170 ? -24.339 0.094 22.007 1.00 85.62 170 ARG A C 1
ATOM 1298 O O . ARG A 1 170 ? -25.164 0.936 22.337 1.00 85.62 170 ARG A O 1
ATOM 1305 N N . HIS A 1 171 ? -23.360 0.341 21.139 1.00 82.75 171 HIS A N 1
ATOM 1306 C CA . HIS A 1 171 ? -23.142 1.672 20.570 1.00 82.75 171 HIS A CA 1
ATOM 1307 C C . HIS A 1 171 ? -24.344 2.189 19.772 1.00 82.75 171 HIS A C 1
ATOM 1309 O O . HIS A 1 171 ? -24.688 3.360 19.889 1.00 82.75 171 HIS A O 1
ATOM 1315 N N . ALA A 1 172 ? -25.040 1.329 19.025 1.00 82.88 172 ALA A N 1
ATOM 1316 C CA . ALA A 1 172 ? -26.263 1.711 18.317 1.00 82.88 172 ALA A CA 1
ATOM 1317 C C . ALA A 1 172 ? -27.402 2.127 19.269 1.00 82.88 172 ALA A C 1
ATOM 1319 O O . ALA A 1 172 ? -28.202 2.990 18.920 1.00 82.88 172 ALA A O 1
ATOM 1320 N N . ARG A 1 173 ? -27.474 1.540 20.473 1.00 83.44 173 ARG A N 1
ATOM 1321 C CA . ARG A 1 173 ? -28.442 1.925 21.517 1.00 83.44 173 ARG A CA 1
ATOM 1322 C C . ARG A 1 173 ? -28.052 3.204 22.255 1.00 83.44 173 ARG A C 1
ATOM 1324 O O . ARG A 1 173 ? -28.929 3.934 22.697 1.00 83.44 173 ARG A O 1
ATOM 1331 N N . GLU A 1 174 ? -26.757 3.467 22.393 1.00 80.69 174 GLU A N 1
ATOM 1332 C CA . GLU A 1 174 ? -26.219 4.650 23.075 1.00 80.69 174 GLU A CA 1
ATOM 1333 C C . GLU A 1 174 ? -26.156 5.888 22.165 1.00 80.69 174 GLU A C 1
ATOM 1335 O O . GLU A 1 174 ? -26.180 7.007 22.669 1.00 80.69 174 GLU A O 1
ATOM 1340 N N . ALA A 1 175 ? -26.112 5.716 20.839 1.00 74.00 175 ALA A N 1
ATOM 1341 C CA . ALA A 1 175 ? -26.013 6.817 19.878 1.00 74.00 175 ALA A CA 1
ATOM 1342 C C . ALA A 1 175 ? -27.102 7.905 20.039 1.00 74.00 175 ALA A C 1
ATOM 1344 O O . ALA A 1 175 ? -26.725 9.075 20.101 1.00 74.00 175 ALA A O 1
ATOM 1345 N N . PRO A 1 176 ? -28.401 7.578 20.215 1.00 70.75 176 PRO A N 1
ATOM 1346 C CA . PRO A 1 176 ? -29.444 8.588 20.424 1.00 70.75 176 PRO A CA 1
ATOM 1347 C C . PRO A 1 176 ? -29.279 9.345 21.750 1.00 70.75 176 PRO A C 1
ATOM 1349 O O . PRO A 1 176 ? -29.566 10.535 21.833 1.00 70.75 176 PRO A O 1
ATOM 1352 N N . LEU A 1 177 ? -28.792 8.660 22.794 1.00 62.50 177 LEU A N 1
ATOM 1353 C CA . LEU A 1 177 ? -28.548 9.250 24.114 1.00 62.50 177 LEU A CA 1
ATOM 1354 C C . LEU A 1 177 ? -27.338 10.179 24.084 1.00 62.50 177 LEU A C 1
ATOM 1356 O O . LEU A 1 177 ? -27.357 11.230 24.711 1.00 62.50 177 LEU A O 1
ATOM 1360 N N . ALA A 1 178 ? -26.300 9.813 23.333 1.00 60.75 178 ALA A N 1
ATOM 1361 C CA . ALA A 1 178 ? -25.151 10.671 23.130 1.00 60.75 178 ALA A CA 1
ATOM 1362 C C . ALA A 1 178 ? -25.572 11.938 22.377 1.00 60.75 178 ALA A C 1
ATOM 1364 O O . ALA A 1 178 ? -25.276 13.036 22.842 1.00 60.75 178 ALA A O 1
ATOM 1365 N N . GLU A 1 179 ? -26.262 11.816 21.239 1.00 61.66 179 GLU A N 1
ATOM 1366 C CA . GLU A 1 179 ? -26.689 12.951 20.400 1.00 61.66 179 GLU A CA 1
ATOM 1367 C C . GLU A 1 179 ? -27.594 13.948 21.144 1.00 61.66 179 GLU A C 1
ATOM 1369 O O . GLU A 1 179 ? -27.490 15.150 20.918 1.00 61.66 179 GLU A O 1
ATOM 1374 N N . ALA A 1 180 ? -28.403 13.462 22.089 1.00 61.41 180 ALA A N 1
ATOM 1375 C CA . ALA A 1 180 ? -29.230 14.289 22.966 1.00 61.41 180 ALA A CA 1
ATOM 1376 C C . ALA A 1 180 ? -28.446 15.028 24.069 1.00 61.41 180 ALA A C 1
ATOM 1378 O O . ALA A 1 180 ? -28.991 15.946 24.679 1.00 61.41 180 ALA A O 1
ATOM 1379 N N . VAL A 1 181 ? -27.191 14.650 24.342 1.00 62.66 181 VAL A N 1
ATOM 1380 C CA . VAL A 1 181 ? -26.319 15.335 25.306 1.00 62.66 181 VAL A CA 1
ATOM 1381 C C . VAL A 1 181 ? -25.507 16.409 24.570 1.00 62.66 181 VAL A C 1
ATOM 1383 O O . VAL A 1 181 ? -24.645 16.054 23.752 1.00 62.66 181 VAL A O 1
ATOM 1386 N N . PRO A 1 182 ? -25.740 17.704 24.870 1.00 65.88 182 PRO A N 1
ATOM 1387 C CA . PRO A 1 182 ? -24.945 18.815 24.359 1.00 65.88 182 PRO A CA 1
ATOM 1388 C C . PRO A 1 182 ? -23.442 18.573 24.555 1.00 65.88 182 PRO A C 1
ATOM 1390 O O . PRO A 1 182 ? -23.011 18.029 25.574 1.00 65.88 182 PRO A O 1
ATOM 1393 N N . VAL A 1 183 ? -22.628 18.933 23.559 1.00 65.06 183 VAL A N 1
ATOM 1394 C CA . VAL A 1 183 ? -21.182 18.621 23.524 1.00 65.06 183 VAL A CA 1
ATOM 1395 C C . VAL A 1 183 ? -20.433 19.212 24.728 1.00 65.06 183 VAL A C 1
ATOM 1397 O O . VAL A 1 183 ? -19.451 18.631 25.182 1.00 65.06 183 VAL A O 1
ATOM 1400 N N . ASP A 1 184 ? -20.932 20.311 25.287 1.00 73.06 184 ASP A N 1
ATOM 1401 C CA . ASP A 1 184 ? -20.453 20.984 26.498 1.00 73.06 184 ASP A CA 1
ATOM 1402 C C . ASP A 1 184 ? -20.703 20.203 27.803 1.00 73.06 184 ASP A C 1
ATOM 1404 O O . ASP A 1 184 ? -20.039 20.469 28.805 1.00 73.06 184 ASP A O 1
ATOM 1408 N N . LEU A 1 185 ? -21.600 19.210 27.792 1.00 62.09 185 LEU A N 1
ATOM 1409 C CA . LEU A 1 185 ? -21.931 18.362 28.946 1.00 62.09 185 LEU A CA 1
ATOM 1410 C C . LEU A 1 185 ? -21.307 16.958 28.875 1.00 62.09 185 LEU A C 1
ATOM 1412 O O . LEU A 1 185 ? -21.371 16.202 29.847 1.00 62.09 185 LEU A O 1
ATOM 1416 N N . ARG A 1 186 ? -20.658 16.594 27.760 1.00 60.41 186 ARG A N 1
ATOM 1417 C CA . ARG A 1 186 ? -19.919 15.326 27.632 1.00 60.41 186 ARG A CA 1
ATOM 1418 C C . ARG A 1 186 ? -18.528 15.445 28.264 1.00 60.41 186 ARG A C 1
ATOM 1420 O O . ARG A 1 186 ? -17.534 15.616 27.566 1.00 60.41 186 ARG A O 1
ATOM 1427 N N . GLY A 1 187 ? -18.460 15.304 29.585 1.00 61.22 187 GLY A N 1
ATOM 1428 C CA . GLY A 1 187 ? -17.202 15.157 30.326 1.00 61.22 187 GLY A CA 1
ATOM 1429 C C . GLY A 1 187 ? -16.832 16.367 31.181 1.00 61.22 187 GLY A C 1
ATOM 1430 O O . GLY A 1 187 ? -15.936 17.137 30.834 1.00 61.22 187 GLY A O 1
ATOM 1431 N N . ARG A 1 188 ? -17.486 16.468 32.338 1.00 43.16 188 ARG A N 1
ATOM 1432 C CA . ARG A 1 188 ? -16.869 16.929 33.585 1.00 43.16 188 ARG A CA 1
ATOM 1433 C C . ARG A 1 188 ? -16.861 15.770 34.569 1.00 43.16 188 ARG A C 1
ATOM 1435 O O . ARG A 1 188 ? -17.828 14.979 34.513 1.00 43.16 188 ARG A O 1
#

Secondary structure (DSSP, 8-state):
-HHHHHHHHIIIIIHHHS-S--HHHHHHHHHHHHHHHHHHHHHHHHHHHHHHHH-TT--HHHHHHHHHHHHHHHHHHHHHHHHH-SSB--HHHHHHHHHHHHHHHHHHTTHHHHHHHHHGGGGT--S-----TTS----GGGHHHHHHHHHHHHHTTSBPPHHHHHHHHHHHHHHHHHHTS-GGGS--